Protein AF-W0FL42-F1 (afdb_monomer_lite)

Sequence (268 aa):
MHCFKRFLSILTVFVLLSSSALAAKKKAKPTATPMPAQIEETVIAEPPEIIQKMLDIAYAEWETTAGKALKKSNKYTKWWNNYEWEWCAGFTTWCTLEAGIPQDYEDVILSREEGPVKGIYSCKASSPTKLIHTFSHMHRTTMIPQKGFIILYGVGSDYRTHVGLVYDVQQLPDGKYRITTIEGNMSNTVRMYTADYEPVNVYQEQKHDPKVSNLSAVPPEEQEDEESRSRTYVLRKKKSTKRPWYVTCFLMPWVPGETSPDGEGDTL

InterPro domains:
  IPR007921 CHAP domain [PF05257] (81-185)

pLDDT: mean 79.73, std 21.39, range [30.44, 98.62]

Radius of gyration: 25.72 Å; chains: 1; bounding box: 37×106×72 Å

Foldseek 3Di:
DDDDDDDDDDPPDPPPDDPPDPPPPPPPDPPPDQFFDDDDPDDADDDDPLLLQLLVVLVVQCVVCVVPADDLQDPLQVVVVSPSPQSQLSSSLVSCVVSVFAEEALVVLVVDQQEADAFFYAYNDRFLVSRSSNLSSNSFWHLDDYQSWKWAKAFFLRRHRHIWGFHDWDQDPPRKIWTWTWTAPPVNGIAIEIWIFDRDSCCVPQNSTRQDARTDFDDPVPDDDPVPSYYGDDFDQDDPDGTGMYTNIIGHSHDPPRDHPPPPPDDD

Secondary structure (DSSP, 8-state):
---S----S-SSSS--S----------PPPP-PPPPPP----PPPPPPHHHHHHHHHHHHHHHHHTTPPPPSS-HHHHTTTT--SSHHHHHHHHHHHHHT--EE-HHHHHTSPSSPPPSS-EE--SSHHHHHHHHHHTT-EESS--TTPEEEEEETTEEEEEEEEEEEEEE-GGG-EEEEEEETTTTSS-EEEEEEE----IIIII-SS-SS-SEEPPPGGGSPPTTSS-EE------TT--PPEEEEEEE-SS-TT---TTS-----

Structure (mmCIF, N/CA/C/O backbone):
data_AF-W0FL42-F1
#
_entry.id   AF-W0FL42-F1
#
loop_
_atom_site.group_PDB
_atom_site.id
_atom_site.type_symbol
_atom_site.label_atom_id
_atom_site.label_alt_id
_atom_site.label_comp_id
_atom_site.label_asym_id
_atom_site.label_entity_id
_atom_site.label_seq_id
_atom_site.pdbx_PDB_ins_code
_atom_site.Cartn_x
_atom_site.Cartn_y
_atom_site.Cartn_z
_atom_site.occupancy
_atom_site.B_iso_or_equiv
_atom_site.auth_seq_id
_atom_site.auth_comp_id
_atom_site.auth_asym_id
_atom_site.auth_atom_id
_atom_site.pdbx_PDB_model_num
ATOM 1 N N . MET A 1 1 ? 2.956 81.623 -48.428 1.00 40.31 1 MET A N 1
ATOM 2 C CA . MET A 1 1 ? 2.645 80.799 -49.616 1.00 40.31 1 MET A CA 1
ATOM 3 C C . MET A 1 1 ? 3.278 79.430 -49.435 1.00 40.31 1 MET A C 1
ATOM 5 O O . MET A 1 1 ? 4.459 79.405 -49.146 1.00 40.31 1 MET A O 1
ATOM 9 N N . HIS A 1 2 ? 2.464 78.373 -49.581 1.00 40.25 2 HIS A N 1
ATOM 10 C CA . HIS A 1 2 ? 2.806 76.975 -49.931 1.00 40.25 2 HIS A CA 1
ATOM 11 C C . HIS A 1 2 ? 3.872 76.266 -49.062 1.00 40.25 2 HIS A C 1
ATOM 13 O O . HIS A 1 2 ? 5.011 76.681 -49.013 1.00 40.25 2 HIS A O 1
ATOM 19 N N . CYS A 1 3 ? 3.646 75.162 -48.354 1.00 38.38 3 CYS A N 1
ATOM 20 C CA . CYS A 1 3 ? 2.737 74.042 -48.556 1.00 38.38 3 CYS A CA 1
ATOM 21 C C . CYS A 1 3 ? 2.553 73.334 -47.204 1.00 38.38 3 CYS A C 1
ATOM 23 O O . CYS A 1 3 ? 3.375 72.524 -46.790 1.00 38.38 3 CYS A O 1
ATOM 25 N N . PHE A 1 4 ? 1.451 73.631 -46.522 1.00 43.22 4 PHE A N 1
ATOM 26 C CA . PHE A 1 4 ? 0.865 72.738 -45.527 1.00 43.22 4 PHE A CA 1
ATOM 27 C C . PHE A 1 4 ? -0.086 71.811 -46.300 1.00 43.22 4 PHE A C 1
ATOM 29 O O . PHE A 1 4 ? -0.909 72.323 -47.058 1.00 43.22 4 PHE A O 1
ATOM 36 N N . LYS A 1 5 ? 0.005 70.490 -46.078 1.00 46.72 5 LYS A N 1
ATOM 37 C CA . LYS A 1 5 ? -0.754 69.378 -46.710 1.00 46.72 5 LYS A CA 1
ATOM 38 C C . LYS A 1 5 ? -0.064 68.701 -47.903 1.00 46.72 5 LYS A C 1
ATOM 40 O O . LYS A 1 5 ? -0.305 69.060 -49.050 1.00 46.72 5 LYS A O 1
ATOM 45 N N . ARG A 1 6 ? 0.708 67.648 -47.604 1.00 45.75 6 ARG A N 1
ATOM 46 C CA . ARG A 1 6 ? 0.796 66.368 -48.346 1.00 45.75 6 ARG A CA 1
ATOM 47 C C . ARG A 1 6 ? 1.830 65.460 -47.663 1.00 45.75 6 ARG A C 1
ATOM 49 O O . ARG A 1 6 ? 2.954 65.349 -48.114 1.00 45.75 6 ARG A O 1
ATOM 56 N N . PHE A 1 7 ? 1.434 64.838 -46.557 1.00 35.75 7 PHE A N 1
ATOM 57 C CA . PHE A 1 7 ? 2.042 63.596 -46.061 1.00 35.75 7 PHE A CA 1
ATOM 58 C C . PHE A 1 7 ? 0.908 62.744 -45.484 1.00 35.75 7 PHE A C 1
ATOM 60 O O . PHE A 1 7 ? 0.763 62.544 -44.284 1.00 35.75 7 PHE A O 1
ATOM 67 N N . LEU A 1 8 ? 0.013 62.355 -46.391 1.00 39.50 8 LEU A N 1
ATOM 68 C CA . LEU A 1 8 ? -0.871 61.216 -46.219 1.00 39.50 8 LEU A CA 1
ATOM 69 C C . LEU A 1 8 ? -0.167 60.035 -46.891 1.00 39.50 8 LEU A C 1
ATOM 71 O O . LEU A 1 8 ? 0.387 60.205 -47.976 1.00 39.50 8 LEU A O 1
ATOM 75 N N . SER A 1 9 ? -0.278 58.867 -46.265 1.00 44.41 9 SER A N 1
ATOM 76 C CA . SER A 1 9 ? -0.043 57.553 -46.865 1.00 44.41 9 SER A CA 1
ATOM 77 C C . SER A 1 9 ? 1.417 57.163 -47.078 1.00 44.41 9 SER A C 1
ATOM 79 O O . SER A 1 9 ? 2.048 57.559 -48.047 1.00 44.41 9 SER A O 1
ATOM 81 N N . ILE A 1 10 ? 1.914 56.316 -46.177 1.00 42.69 10 ILE A N 1
ATOM 82 C CA . ILE A 1 10 ? 2.569 55.012 -46.417 1.00 42.69 10 ILE A CA 1
ATOM 83 C C . ILE A 1 10 ? 3.319 54.694 -45.114 1.00 42.69 10 ILE A C 1
ATOM 85 O O . ILE A 1 10 ? 4.528 54.832 -44.986 1.00 42.69 10 ILE A O 1
ATOM 89 N N . LEU A 1 11 ? 2.555 54.325 -44.087 1.00 38.25 11 LEU A N 1
ATOM 90 C CA . LEU A 1 11 ? 3.082 53.647 -42.902 1.00 38.25 11 LEU A CA 1
ATOM 91 C C . LEU A 1 11 ? 2.061 52.587 -42.486 1.00 38.25 11 LEU A C 1
ATOM 93 O O . LEU A 1 11 ? 1.503 52.606 -41.393 1.00 38.25 11 LEU A O 1
ATOM 97 N N . THR A 1 12 ? 1.680 51.742 -43.444 1.00 46.22 12 THR A N 1
ATOM 98 C CA . THR A 1 12 ? 0.720 50.653 -43.214 1.00 46.22 12 THR A CA 1
ATOM 99 C C . THR A 1 12 ? 0.863 49.541 -44.251 1.00 46.22 12 THR A C 1
ATOM 101 O O . THR A 1 12 ? -0.130 48.993 -44.695 1.00 46.22 12 THR A O 1
ATOM 104 N N . VAL A 1 13 ? 2.077 49.194 -44.681 1.00 47.00 13 VAL A N 1
ATOM 105 C CA . VAL A 1 13 ? 2.333 47.942 -45.416 1.00 47.00 13 VAL A CA 1
ATOM 106 C C . VAL A 1 13 ? 3.767 47.511 -45.096 1.00 47.00 13 VAL A C 1
ATOM 108 O O . VAL A 1 13 ? 4.653 48.356 -45.111 1.00 47.00 13 VAL A O 1
ATOM 111 N N . PHE A 1 14 ? 3.971 46.220 -44.814 1.00 35.78 14 PHE A N 1
ATOM 112 C CA . PHE A 1 14 ? 5.219 45.546 -44.399 1.00 35.78 14 PHE A CA 1
ATOM 113 C C . PHE A 1 14 ? 5.513 45.417 -42.896 1.00 35.78 14 PHE A C 1
ATOM 115 O O . PHE A 1 14 ? 6.646 45.552 -42.455 1.00 35.78 14 PHE A O 1
ATOM 122 N N . VAL A 1 15 ? 4.511 44.985 -42.125 1.00 40.38 15 VAL A N 1
ATOM 123 C CA . VAL A 1 15 ? 4.728 43.924 -41.118 1.00 40.38 15 VAL A CA 1
ATOM 124 C C . VAL A 1 15 ? 3.608 42.895 -41.285 1.00 40.38 15 VAL A C 1
ATOM 126 O O . VAL A 1 15 ? 2.682 42.791 -40.489 1.00 40.38 15 VAL A O 1
ATOM 129 N N . LEU A 1 16 ? 3.644 42.188 -42.412 1.00 40.56 16 LEU A N 1
ATOM 130 C CA . LEU A 1 16 ? 2.882 40.964 -42.629 1.00 40.56 16 LEU A CA 1
ATOM 131 C C . LEU A 1 16 ? 3.903 39.833 -42.746 1.00 40.56 16 LEU A C 1
ATOM 133 O O . LEU A 1 16 ? 4.847 39.951 -43.522 1.00 40.56 16 LEU A O 1
ATOM 137 N N . LEU A 1 17 ? 3.639 38.752 -42.004 1.00 41.62 17 LEU A N 1
ATOM 138 C CA . LEU A 1 17 ? 4.262 37.421 -42.083 1.00 41.62 17 LEU A CA 1
ATOM 139 C C . LEU A 1 17 ? 5.496 37.160 -41.202 1.00 41.62 17 LEU A C 1
ATOM 141 O O . LEU A 1 17 ? 6.545 36.746 -41.679 1.00 41.62 17 LEU A O 1
ATOM 145 N N . SER A 1 18 ? 5.320 37.250 -39.884 1.00 37.06 18 SER A N 1
ATOM 146 C CA . SER A 1 18 ? 6.008 36.341 -38.947 1.00 37.06 18 SER A CA 1
ATOM 147 C C . SER A 1 18 ? 5.250 36.194 -37.624 1.00 37.06 18 SER A C 1
ATOM 149 O O . SER A 1 18 ? 5.815 36.209 -36.537 1.00 37.06 18 SER A O 1
ATOM 151 N N . SER A 1 19 ? 3.934 35.993 -37.704 1.00 37.19 19 SER A N 1
ATOM 152 C CA . SER A 1 19 ? 3.173 35.390 -36.604 1.00 37.19 19 SER A CA 1
ATOM 153 C C . SER A 1 19 ? 3.106 33.883 -36.830 1.00 37.19 19 SER A C 1
ATOM 155 O O . SER A 1 19 ? 2.036 33.305 -36.994 1.00 37.19 19 SER A O 1
ATOM 157 N N . SER A 1 20 ? 4.271 33.236 -36.905 1.00 39.22 20 SER A N 1
ATOM 158 C CA . SER A 1 20 ? 4.351 31.791 -36.726 1.00 39.22 20 SER A CA 1
ATOM 159 C C . SER A 1 20 ? 3.831 31.497 -35.328 1.00 39.22 20 SER A C 1
ATOM 161 O O . SER A 1 20 ? 4.392 31.949 -34.330 1.00 39.22 20 SER A O 1
ATOM 163 N N . ALA A 1 21 ? 2.694 30.812 -35.302 1.00 40.91 21 ALA A N 1
ATOM 164 C CA . ALA A 1 21 ? 1.998 30.369 -34.121 1.00 40.91 21 ALA A CA 1
ATOM 165 C C . ALA A 1 21 ? 2.986 29.784 -33.103 1.00 40.91 21 ALA A C 1
ATOM 167 O O . ALA A 1 21 ? 3.431 28.644 -33.236 1.00 40.91 21 ALA A O 1
ATOM 168 N N . LEU A 1 22 ? 3.273 30.535 -32.036 1.00 34.22 22 LEU A N 1
ATOM 169 C CA . LEU A 1 22 ? 3.527 29.890 -30.760 1.00 34.22 22 LEU A CA 1
ATOM 170 C C . LEU A 1 22 ? 2.197 29.243 -30.392 1.00 34.22 22 LEU A C 1
ATOM 172 O O . LEU A 1 22 ? 1.306 29.872 -29.821 1.00 34.22 22 LEU A O 1
ATOM 176 N N . ALA A 1 23 ? 2.046 27.991 -30.815 1.00 37.69 23 ALA A N 1
ATOM 177 C CA . ALA A 1 23 ? 1.053 27.091 -30.288 1.00 37.69 23 ALA A CA 1
ATOM 178 C C . ALA A 1 23 ? 1.184 27.169 -28.767 1.00 37.69 23 ALA A C 1
ATOM 180 O O . ALA A 1 23 ? 2.140 26.660 -28.180 1.00 37.69 23 ALA A O 1
ATOM 181 N N . ALA A 1 24 ? 0.240 27.863 -28.131 1.00 36.12 24 ALA A N 1
ATOM 182 C CA . ALA A 1 24 ? -0.006 27.694 -26.721 1.00 36.12 24 ALA A CA 1
ATOM 183 C C . ALA A 1 24 ? -0.216 26.191 -26.550 1.00 36.12 24 ALA A C 1
ATOM 185 O O . ALA A 1 24 ? -1.245 25.660 -26.974 1.00 36.12 24 ALA A O 1
ATOM 186 N N . LYS A 1 25 ? 0.795 25.487 -26.021 1.00 35.00 25 LYS A N 1
ATOM 187 C CA . LYS A 1 25 ? 0.636 24.111 -25.567 1.00 35.00 25 LYS A CA 1
ATOM 188 C C . LYS A 1 25 ? -0.555 24.169 -24.627 1.00 35.00 25 LYS A C 1
ATOM 190 O O . LYS A 1 25 ? -0.439 24.697 -23.521 1.00 35.00 25 LYS A O 1
ATOM 195 N N . LYS A 1 26 ? -1.717 23.702 -25.099 1.00 30.50 26 LYS A N 1
ATOM 196 C CA . LYS A 1 26 ? -2.853 23.383 -24.243 1.00 30.50 26 LYS A CA 1
ATOM 197 C C . LYS A 1 26 ? -2.233 22.590 -23.104 1.00 30.50 26 LYS A C 1
ATOM 199 O O . LYS A 1 26 ? -1.705 21.508 -23.349 1.00 30.50 26 LYS A O 1
ATOM 204 N N . LYS A 1 27 ? -2.222 23.155 -21.892 1.00 34.62 27 LYS A N 1
ATOM 205 C CA . LYS A 1 27 ? -1.981 22.361 -20.690 1.00 34.62 27 LYS A CA 1
ATOM 206 C C . LYS A 1 27 ? -2.922 21.179 -20.828 1.00 34.62 27 LYS A C 1
ATOM 208 O O . LYS A 1 27 ? -4.132 21.392 -20.943 1.00 34.62 27 LYS A O 1
ATOM 213 N N . ALA A 1 28 ? -2.350 19.985 -20.957 1.00 33.03 28 ALA A N 1
ATOM 214 C CA . ALA A 1 28 ? -3.122 18.767 -21.043 1.00 33.03 28 ALA A CA 1
ATOM 215 C C . ALA A 1 28 ? -4.101 18.802 -19.868 1.00 33.03 28 ALA A C 1
ATOM 217 O O . ALA A 1 28 ? -3.708 18.957 -18.709 1.00 33.03 28 ALA A O 1
ATOM 218 N N . LYS A 1 29 ? -5.391 18.804 -20.201 1.00 30.44 29 LYS A N 1
ATOM 219 C CA . LYS A 1 29 ? -6.463 18.594 -19.234 1.00 30.44 29 LYS A CA 1
ATOM 220 C C . LYS A 1 29 ? -6.119 17.286 -18.505 1.00 30.44 29 LYS A C 1
ATOM 222 O O . LYS A 1 29 ? -5.622 16.396 -19.193 1.00 30.44 29 LYS A O 1
ATOM 227 N N . PRO A 1 30 ? -6.321 17.165 -17.178 1.00 36.94 30 PRO A N 1
ATOM 228 C CA . PRO A 1 30 ? -5.965 15.948 -16.461 1.00 36.94 30 PRO A CA 1
ATOM 229 C C . PRO A 1 30 ? -6.543 14.756 -17.213 1.00 36.94 30 PRO A C 1
ATOM 231 O O . PRO A 1 30 ? -7.750 14.715 -17.471 1.00 36.94 30 PRO A O 1
ATOM 234 N N . THR A 1 31 ? -5.636 13.892 -17.657 1.00 40.91 31 THR A N 1
ATOM 235 C CA . THR A 1 31 ? -5.905 12.660 -18.386 1.00 40.91 31 THR A CA 1
ATOM 236 C C . THR A 1 31 ? -6.958 11.863 -17.624 1.00 40.91 31 THR A C 1
ATOM 238 O O . THR A 1 31 ? -7.010 11.935 -16.393 1.00 40.91 31 THR A O 1
ATOM 241 N N . ALA A 1 32 ? -7.838 11.191 -18.370 1.00 44.62 32 ALA A N 1
ATOM 242 C CA . ALA A 1 32 ? -8.936 10.390 -17.848 1.00 44.62 32 ALA A CA 1
ATOM 243 C C . ALA A 1 32 ? -8.510 9.606 -16.601 1.00 44.62 32 ALA A C 1
ATOM 245 O O . ALA A 1 32 ? -7.408 9.062 -16.546 1.00 44.62 32 ALA A O 1
ATOM 246 N N . THR A 1 33 ? -9.375 9.594 -15.587 1.00 52.19 33 THR A N 1
ATOM 247 C CA . THR A 1 33 ? -9.170 8.786 -14.391 1.00 52.19 33 THR A CA 1
ATOM 248 C C . THR A 1 33 ? -8.859 7.355 -14.823 1.00 52.19 33 THR A C 1
ATOM 250 O O . THR A 1 33 ? -9.673 6.785 -15.552 1.00 52.19 33 THR A O 1
ATOM 253 N N . PRO A 1 34 ? -7.695 6.797 -14.448 1.00 49.56 34 PRO A N 1
ATOM 254 C CA . PRO A 1 34 ? -7.344 5.460 -14.877 1.00 49.56 34 PRO A CA 1
ATOM 255 C C . PRO A 1 34 ? -8.377 4.494 -14.316 1.00 49.56 34 PRO A C 1
ATOM 257 O O . PRO A 1 34 ? -8.635 4.464 -13.110 1.00 49.56 34 PRO A O 1
ATOM 260 N N . MET A 1 35 ? -9.043 3.794 -15.227 1.00 54.97 35 MET A N 1
ATOM 261 C CA . MET A 1 35 ? -10.088 2.846 -14.890 1.00 54.97 35 MET A CA 1
ATOM 262 C C . MET A 1 35 ? -9.391 1.574 -14.390 1.00 54.97 35 MET A C 1
ATOM 264 O O . MET A 1 35 ? -8.561 1.041 -15.128 1.00 54.97 35 MET A O 1
ATOM 268 N N . PRO A 1 36 ? -9.674 1.095 -13.166 1.00 55.66 36 PRO A N 1
ATOM 269 C CA . PRO A 1 36 ? -9.121 -0.169 -12.693 1.00 55.66 36 PRO A CA 1
ATOM 270 C C . PRO A 1 36 ? -9.494 -1.303 -13.654 1.00 55.66 36 PRO A C 1
ATOM 272 O O . PRO A 1 36 ? -10.608 -1.314 -14.190 1.00 55.66 36 PRO A O 1
ATOM 275 N N . ALA A 1 37 ? -8.565 -2.236 -13.877 1.00 52.88 37 ALA A N 1
ATOM 276 C CA . ALA A 1 37 ? -8.812 -3.427 -14.687 1.00 52.88 37 ALA A CA 1
ATOM 277 C C . ALA A 1 37 ? -9.940 -4.296 -14.091 1.00 52.88 37 ALA A C 1
ATOM 279 O O . ALA A 1 37 ? -10.261 -4.194 -12.903 1.00 52.88 37 ALA A O 1
ATOM 280 N N . GLN A 1 38 ? -10.563 -5.115 -14.946 1.00 48.72 38 GLN A N 1
ATOM 281 C CA . GLN A 1 38 ? -11.746 -5.918 -14.624 1.00 48.72 38 GLN A CA 1
ATOM 282 C C . GLN A 1 38 ? -11.488 -6.960 -13.520 1.00 48.72 38 GLN A C 1
ATOM 284 O O . GLN A 1 38 ? -10.368 -7.417 -13.312 1.00 48.72 38 GLN A O 1
ATOM 289 N N . ILE A 1 39 ? -12.562 -7.307 -12.806 1.00 50.41 39 ILE A N 1
ATOM 290 C CA . ILE A 1 39 ? -12.603 -8.312 -11.739 1.00 50.41 39 ILE A CA 1
ATOM 291 C C . ILE A 1 39 ? -12.554 -9.692 -12.408 1.00 50.41 39 ILE A C 1
ATOM 293 O O . ILE A 1 39 ? -13.587 -10.217 -12.813 1.00 50.41 39 ILE A O 1
ATOM 297 N N . GLU A 1 40 ? -11.363 -10.263 -12.567 1.00 53.25 40 GLU A N 1
ATOM 298 C CA . GLU A 1 40 ? -11.215 -11.684 -12.891 1.00 53.25 40 GLU A CA 1
ATOM 299 C C . GLU A 1 40 ? -11.016 -12.452 -11.583 1.00 53.25 40 GLU A C 1
ATOM 301 O O . GLU A 1 40 ? -10.085 -12.184 -10.817 1.00 53.25 40 GLU A O 1
ATOM 306 N N . GLU A 1 41 ? -11.942 -13.366 -11.296 1.00 50.31 41 GLU A N 1
ATOM 307 C CA . GLU A 1 41 ? -11.916 -14.241 -10.127 1.00 50.31 41 GLU A CA 1
ATOM 308 C C . GLU A 1 41 ? -10.609 -15.045 -10.146 1.00 50.31 41 GLU A C 1
ATOM 310 O O . GLU A 1 41 ? -10.413 -15.941 -10.965 1.00 50.31 41 GLU A O 1
ATOM 315 N N . THR A 1 42 ? -9.659 -14.653 -9.299 1.00 60.56 42 THR A N 1
ATOM 316 C CA . THR A 1 42 ? -8.295 -15.183 -9.315 1.00 60.56 42 THR A CA 1
ATOM 317 C C . THR A 1 42 ? -7.927 -15.752 -7.956 1.00 60.56 42 THR A C 1
ATOM 319 O O . THR A 1 42 ? -8.261 -15.204 -6.904 1.00 60.56 42 THR A O 1
ATOM 322 N N . VAL A 1 43 ? -7.238 -16.891 -8.006 1.00 73.62 43 VAL A N 1
ATOM 323 C CA . VAL A 1 43 ? -6.658 -17.586 -6.855 1.00 73.62 43 VAL A CA 1
ATOM 324 C C . VAL A 1 43 ? -5.674 -16.648 -6.147 1.00 73.62 43 VAL A C 1
ATOM 326 O O . VAL A 1 43 ? -4.885 -15.962 -6.802 1.00 73.62 43 VAL A O 1
ATOM 329 N N . ILE A 1 44 ? -5.709 -16.608 -4.812 1.00 83.25 44 ILE A N 1
ATOM 330 C CA . ILE A 1 44 ? -4.668 -15.933 -4.027 1.00 83.25 44 ILE A CA 1
ATOM 331 C C . ILE A 1 44 ? -3.350 -16.666 -4.271 1.00 83.25 44 ILE A C 1
ATOM 333 O O . ILE A 1 44 ? -3.230 -17.854 -3.974 1.00 83.25 44 ILE A O 1
ATOM 337 N N . ALA A 1 45 ? -2.389 -15.967 -4.867 1.00 87.00 45 ALA A N 1
ATOM 338 C CA . ALA A 1 45 ? -1.106 -16.528 -5.251 1.00 87.00 45 ALA A CA 1
ATOM 339 C C . ALA A 1 45 ? -0.042 -16.185 -4.208 1.00 87.00 45 ALA A C 1
ATOM 341 O O . ALA A 1 45 ? -0.035 -15.093 -3.634 1.00 87.00 45 ALA A O 1
ATOM 342 N N . GLU A 1 46 ? 0.890 -17.111 -3.995 1.00 90.62 46 GLU A N 1
ATOM 343 C CA . GLU A 1 46 ? 2.054 -16.823 -3.167 1.00 90.62 46 GLU A CA 1
ATOM 344 C C . GLU A 1 46 ? 2.985 -15.839 -3.894 1.00 90.62 46 GLU A C 1
ATOM 346 O O . GLU A 1 46 ? 3.225 -15.985 -5.100 1.00 90.62 46 GLU A O 1
ATOM 351 N N . PRO A 1 47 ? 3.483 -14.806 -3.192 1.00 93.94 47 PRO A N 1
ATOM 352 C CA . PRO A 1 47 ? 4.303 -13.783 -3.809 1.00 93.94 47 PRO A CA 1
ATOM 353 C C . PRO A 1 47 ? 5.690 -14.339 -4.178 1.00 93.94 47 PRO A C 1
ATOM 355 O O . PRO A 1 47 ? 6.226 -15.197 -3.474 1.00 93.94 47 PRO A O 1
ATOM 358 N N . PRO A 1 48 ? 6.337 -13.813 -5.233 1.00 95.06 48 PRO A N 1
ATOM 359 C CA . PRO A 1 48 ? 7.743 -14.100 -5.512 1.00 95.06 48 PRO A CA 1
ATOM 360 C C . PRO A 1 48 ? 8.658 -13.763 -4.324 1.00 95.06 48 PRO A C 1
ATOM 362 O O . PRO A 1 48 ? 8.376 -12.835 -3.567 1.00 95.06 48 PRO A O 1
ATOM 365 N N . GLU A 1 49 ? 9.811 -14.427 -4.205 1.00 96.31 49 GLU A N 1
ATOM 366 C CA . GLU A 1 49 ? 10.727 -14.273 -3.056 1.00 96.31 49 GLU A CA 1
ATOM 367 C C . GLU A 1 49 ? 11.121 -12.811 -2.776 1.00 96.31 49 GLU A C 1
ATOM 369 O O . GLU A 1 49 ? 11.093 -12.357 -1.634 1.00 96.31 49 GLU A O 1
ATOM 374 N N . ILE A 1 50 ? 11.417 -12.023 -3.815 1.00 97.50 50 ILE A N 1
ATOM 375 C CA . ILE A 1 50 ? 11.758 -10.599 -3.652 1.00 97.50 50 ILE A CA 1
ATOM 376 C C . ILE A 1 50 ? 10.576 -9.754 -3.144 1.00 97.50 50 ILE A C 1
ATOM 378 O O . ILE A 1 50 ? 10.777 -8.752 -2.456 1.00 97.50 50 ILE A O 1
ATOM 382 N N . ILE A 1 51 ? 9.340 -10.159 -3.450 1.00 98.12 51 ILE A N 1
ATOM 383 C CA . ILE A 1 51 ? 8.127 -9.539 -2.913 1.00 98.12 51 ILE A CA 1
ATOM 384 C C . ILE A 1 51 ? 7.929 -9.966 -1.456 1.00 98.12 51 ILE A C 1
ATOM 386 O O . ILE A 1 51 ? 7.628 -9.113 -0.624 1.00 98.12 51 ILE A O 1
ATOM 390 N N . GLN A 1 52 ? 8.169 -11.235 -1.118 1.00 98.06 52 GLN A N 1
ATOM 391 C CA . GLN A 1 52 ? 8.142 -11.683 0.276 1.00 98.06 52 GLN A CA 1
ATOM 392 C C . GLN A 1 52 ? 9.174 -10.923 1.121 1.00 98.06 52 GLN A C 1
ATOM 394 O O . GLN A 1 52 ? 8.828 -10.368 2.159 1.00 98.06 52 GLN A O 1
ATOM 399 N N . LYS A 1 53 ? 10.401 -10.749 0.617 1.00 98.50 53 LYS A N 1
ATOM 400 C CA . LYS A 1 53 ? 11.437 -9.929 1.264 1.00 98.50 53 LYS A CA 1
ATOM 401 C C . LYS A 1 53 ? 10.970 -8.493 1.533 1.00 98.50 53 LYS A C 1
ATOM 403 O O . LYS A 1 53 ? 11.270 -7.934 2.586 1.00 98.50 53 LYS A O 1
ATOM 408 N N . MET A 1 54 ? 10.235 -7.876 0.602 1.00 98.56 54 MET A N 1
ATOM 409 C CA . MET A 1 54 ? 9.637 -6.549 0.811 1.00 98.56 54 MET A CA 1
ATOM 410 C C . MET A 1 54 ? 8.634 -6.551 1.974 1.00 98.56 54 MET A C 1
ATOM 412 O O . MET A 1 54 ? 8.616 -5.604 2.764 1.00 98.56 54 MET A O 1
ATOM 416 N N . LEU A 1 55 ? 7.807 -7.594 2.084 1.00 98.62 55 LEU A N 1
ATOM 417 C CA . LEU A 1 55 ? 6.850 -7.750 3.180 1.00 98.62 55 LEU A CA 1
ATOM 418 C C . LEU A 1 55 ? 7.552 -7.975 4.522 1.00 98.62 55 LEU A C 1
ATOM 420 O O . LEU A 1 55 ? 7.160 -7.356 5.509 1.00 98.62 55 LEU A O 1
ATOM 424 N N . ASP A 1 56 ? 8.624 -8.764 4.549 1.00 98.56 56 ASP A N 1
ATOM 425 C CA . ASP A 1 56 ? 9.426 -9.003 5.753 1.00 98.56 56 ASP A CA 1
ATOM 426 C C . ASP A 1 56 ? 10.078 -7.705 6.257 1.00 98.56 56 ASP A C 1
ATOM 428 O O . ASP A 1 56 ? 10.067 -7.415 7.455 1.00 98.56 56 ASP A O 1
ATOM 432 N N . ILE A 1 57 ? 10.577 -6.865 5.340 1.00 98.50 57 ILE A N 1
ATOM 433 C CA . ILE A 1 57 ? 11.085 -5.521 5.660 1.00 98.50 57 ILE A CA 1
ATOM 434 C C . ILE A 1 57 ? 9.973 -4.668 6.281 1.00 98.50 57 ILE A C 1
ATOM 436 O O . ILE A 1 57 ? 10.171 -4.069 7.338 1.00 98.50 57 ILE A O 1
ATOM 440 N N . ALA A 1 58 ? 8.792 -4.619 5.662 1.00 98.25 58 ALA A N 1
ATOM 441 C CA . ALA A 1 58 ? 7.666 -3.841 6.177 1.00 98.25 58 ALA A CA 1
ATOM 442 C C . ALA A 1 58 ? 7.209 -4.327 7.565 1.00 98.25 58 ALA A C 1
ATOM 444 O O . ALA A 1 58 ? 6.921 -3.511 8.446 1.00 98.25 58 ALA A O 1
ATOM 445 N N . TYR A 1 59 ? 7.187 -5.643 7.777 1.00 98.00 59 TYR A N 1
ATOM 446 C CA . TYR A 1 59 ? 6.871 -6.265 9.058 1.00 98.00 59 TYR A CA 1
ATOM 447 C C . TYR A 1 59 ? 7.884 -5.865 10.137 1.00 98.00 59 TYR A C 1
ATOM 449 O O . TYR A 1 59 ? 7.490 -5.346 11.183 1.00 98.00 59 TYR A O 1
ATOM 457 N N . ALA A 1 60 ? 9.184 -5.967 9.851 1.00 97.94 60 ALA A N 1
ATOM 458 C CA . ALA A 1 60 ? 10.239 -5.542 10.772 1.00 97.94 60 ALA A CA 1
ATOM 459 C C . ALA A 1 60 ? 10.122 -4.053 11.158 1.00 97.94 60 ALA A C 1
ATOM 461 O O . ALA A 1 60 ? 10.388 -3.670 12.303 1.00 97.94 60 ALA A O 1
ATOM 462 N N . GLU A 1 61 ? 9.680 -3.192 10.235 1.00 96.88 61 GLU A N 1
ATOM 463 C CA . GLU A 1 61 ? 9.413 -1.779 10.522 1.00 96.88 61 GLU A CA 1
ATOM 464 C C . GLU A 1 61 ? 8.229 -1.571 11.463 1.00 96.88 61 GLU A C 1
ATOM 466 O O . GLU A 1 61 ? 8.299 -0.768 12.403 1.00 96.88 61 GLU A O 1
ATOM 471 N N . TRP A 1 62 ? 7.138 -2.299 11.247 1.00 95.88 62 TRP A N 1
ATOM 472 C CA . TRP A 1 62 ? 6.007 -2.293 12.167 1.00 95.88 62 TRP A CA 1
ATOM 473 C C . TRP A 1 62 ? 6.427 -2.763 13.567 1.00 95.88 62 TRP A C 1
ATOM 475 O O . TRP A 1 62 ? 6.107 -2.104 14.564 1.00 95.88 62 TRP A O 1
ATOM 485 N N . GLU A 1 63 ? 7.233 -3.823 13.655 1.00 95.00 63 GLU A N 1
ATOM 486 C CA . GLU A 1 63 ? 7.736 -4.320 14.933 1.00 95.00 63 GLU A CA 1
ATOM 487 C C . GLU A 1 63 ? 8.627 -3.305 15.643 1.00 95.00 63 GLU A C 1
ATOM 489 O O . GLU A 1 63 ? 8.412 -3.024 16.826 1.00 95.00 63 GLU A O 1
ATOM 494 N N . THR A 1 64 ? 9.579 -2.726 14.909 1.00 94.75 64 THR A N 1
ATOM 495 C CA . THR A 1 64 ? 10.572 -1.770 15.417 1.00 94.75 64 THR A CA 1
ATOM 496 C C . THR A 1 64 ? 9.920 -0.481 15.898 1.00 94.75 64 THR A C 1
ATOM 498 O O . THR A 1 64 ? 10.282 0.066 16.944 1.00 94.75 64 THR A O 1
ATOM 501 N N . THR A 1 65 ? 8.954 0.036 15.137 1.00 93.12 65 THR A N 1
ATOM 502 C CA . THR A 1 65 ? 8.239 1.253 15.529 1.00 93.12 65 THR A CA 1
ATOM 503 C C . THR A 1 65 ? 7.344 1.001 16.735 1.00 93.12 65 THR A C 1
ATOM 505 O O . THR A 1 65 ? 7.204 1.899 17.567 1.00 93.12 65 THR A O 1
ATOM 508 N N . ALA A 1 66 ? 6.766 -0.199 16.866 1.00 90.75 66 ALA A N 1
ATOM 509 C CA . ALA A 1 66 ? 5.916 -0.605 17.986 1.00 90.75 66 ALA A CA 1
ATOM 510 C C . ALA A 1 66 ? 4.828 0.437 18.322 1.00 90.75 66 ALA A C 1
ATOM 512 O O . ALA A 1 66 ? 4.528 0.704 19.486 1.00 90.75 66 ALA A O 1
ATOM 513 N N . GLY A 1 67 ? 4.284 1.102 17.297 1.00 86.75 67 GLY A N 1
ATOM 514 C CA . GLY A 1 67 ? 3.284 2.164 17.435 1.00 86.75 67 GLY A CA 1
ATOM 515 C C . GLY A 1 67 ? 3.796 3.505 17.983 1.00 86.75 67 GLY A C 1
ATOM 516 O O . GLY A 1 67 ? 2.993 4.432 18.132 1.00 86.75 67 GLY A O 1
ATOM 517 N N . LYS A 1 68 ? 5.100 3.648 18.262 1.00 91.56 68 LYS A N 1
ATOM 518 C CA . LYS A 1 68 ? 5.723 4.915 18.675 1.00 91.56 68 LYS A CA 1
ATOM 519 C C . LYS A 1 68 ? 5.678 5.913 17.524 1.00 91.56 68 LYS A C 1
ATOM 521 O O . LYS A 1 68 ? 6.009 5.587 16.383 1.00 91.56 68 LYS A O 1
ATOM 526 N N . ALA A 1 69 ? 5.280 7.145 17.829 1.00 93.19 69 ALA A N 1
ATOM 527 C CA . ALA A 1 69 ? 5.257 8.215 16.844 1.00 93.19 69 ALA A CA 1
ATOM 528 C C . ALA A 1 69 ? 6.684 8.571 16.400 1.00 93.19 69 ALA A C 1
ATOM 530 O O . ALA A 1 69 ? 7.573 8.817 17.216 1.00 93.19 69 ALA A O 1
ATOM 531 N N . LEU A 1 70 ? 6.879 8.623 15.091 1.00 92.19 70 LEU A N 1
ATOM 532 C CA . LEU A 1 70 ? 8.089 9.064 14.427 1.00 92.19 70 LEU A CA 1
ATOM 533 C C . LEU A 1 70 ? 8.030 10.571 14.172 1.00 92.19 70 LEU A C 1
ATOM 535 O O . LEU A 1 70 ? 6.963 11.187 14.080 1.00 92.19 70 LEU A O 1
ATOM 539 N N . LYS A 1 71 ? 9.210 11.174 14.021 1.00 90.12 71 LYS A N 1
ATOM 540 C CA . LYS A 1 71 ? 9.325 12.542 13.509 1.00 90.12 71 LYS A CA 1
ATOM 541 C C . LYS A 1 71 ? 8.866 12.586 12.049 1.00 90.12 71 LYS A C 1
ATOM 543 O O . LYS A 1 71 ? 8.934 11.582 11.340 1.00 90.12 71 LYS A O 1
ATOM 548 N N . LYS A 1 72 ? 8.417 13.762 11.606 1.00 80.94 72 LYS A N 1
ATOM 549 C CA . LYS A 1 72 ? 7.998 13.988 10.216 1.00 80.94 72 LYS A CA 1
ATOM 550 C C . LYS A 1 72 ? 9.135 13.717 9.231 1.00 80.94 72 LYS A C 1
ATOM 552 O O . LYS A 1 72 ? 8.967 12.893 8.345 1.00 80.94 72 LYS A O 1
ATOM 557 N N . SER A 1 73 ? 10.303 14.318 9.455 1.00 87.00 73 SER A N 1
ATOM 558 C CA . SER A 1 73 ? 11.546 13.857 8.838 1.00 87.00 73 SER A CA 1
ATOM 559 C C . SER A 1 73 ? 12.029 12.585 9.540 1.00 87.00 73 SER A C 1
ATOM 561 O O . SER A 1 73 ? 12.413 12.597 10.715 1.00 87.00 73 SER A O 1
ATOM 563 N N . ASN A 1 74 ? 11.974 11.467 8.826 1.00 90.25 74 ASN A N 1
ATOM 564 C CA . ASN A 1 74 ? 12.400 10.148 9.281 1.00 90.25 74 ASN A CA 1
ATOM 565 C C . ASN A 1 74 ? 13.072 9.384 8.127 1.00 90.25 74 ASN A C 1
ATOM 567 O O . ASN A 1 74 ? 13.288 9.921 7.042 1.00 90.25 74 ASN A O 1
ATOM 571 N N . LYS A 1 75 ? 13.466 8.129 8.347 1.00 90.56 75 LYS A N 1
ATOM 572 C CA . LYS A 1 75 ? 14.198 7.373 7.321 1.00 90.56 75 LYS A CA 1
ATOM 573 C C . LYS A 1 75 ? 13.415 7.185 6.013 1.00 90.56 75 LYS A C 1
ATOM 575 O O . LYS A 1 75 ? 14.022 7.278 4.952 1.00 90.56 75 LYS A O 1
ATOM 580 N N . TYR A 1 76 ? 12.088 7.064 6.074 1.00 92.12 76 TYR A N 1
ATOM 581 C CA . TYR A 1 76 ? 11.234 6.921 4.890 1.00 92.12 76 TYR A CA 1
ATOM 582 C C . TYR A 1 76 ? 11.082 8.226 4.097 1.00 92.12 76 TYR A C 1
ATOM 584 O O . TYR A 1 76 ? 10.596 8.204 2.974 1.00 92.12 76 TYR A O 1
ATOM 592 N N . THR A 1 77 ? 11.492 9.367 4.660 1.00 88.81 77 THR A N 1
ATOM 593 C CA . THR A 1 77 ? 11.498 10.662 3.961 1.00 88.81 77 THR A CA 1
ATOM 594 C C . THR A 1 77 ? 12.893 11.050 3.474 1.00 88.81 77 THR A C 1
ATOM 596 O O . THR A 1 77 ? 13.022 11.831 2.535 1.00 88.81 77 THR A O 1
ATOM 599 N N . LYS A 1 78 ? 13.959 10.531 4.103 1.00 87.69 78 LYS A N 1
ATOM 600 C CA . LYS A 1 78 ? 15.357 10.909 3.815 1.00 87.69 78 LYS A CA 1
ATOM 601 C C . LYS A 1 78 ? 15.780 10.610 2.380 1.00 87.69 78 LYS A C 1
ATOM 603 O O . LYS A 1 78 ? 16.404 11.461 1.754 1.00 87.69 78 LYS A O 1
ATOM 608 N N . TRP A 1 79 ? 15.416 9.438 1.858 1.00 84.69 79 TRP A N 1
ATOM 609 C CA . TRP A 1 79 ? 15.760 9.030 0.489 1.00 84.69 79 TRP A CA 1
ATOM 610 C C . TRP A 1 79 ? 15.123 9.938 -0.578 1.00 84.69 79 TRP A C 1
ATOM 612 O O . TRP A 1 79 ? 15.595 9.986 -1.713 1.00 84.69 79 TRP A O 1
ATOM 622 N N . TRP A 1 80 ? 14.093 10.702 -0.196 1.00 86.06 80 TRP A N 1
ATOM 623 C CA . TRP A 1 80 ? 13.391 11.658 -1.043 1.00 86.06 80 TRP A CA 1
ATOM 624 C C . TRP A 1 80 ? 13.512 13.094 -0.523 1.00 86.06 80 TRP A C 1
ATOM 626 O O . TRP A 1 80 ? 12.521 13.778 -0.269 1.00 86.06 80 TRP A O 1
ATOM 636 N N . ASN A 1 81 ? 14.751 13.550 -0.324 1.00 84.12 81 ASN A N 1
ATOM 637 C CA . ASN A 1 81 ? 15.072 14.928 0.063 1.00 84.12 81 ASN A CA 1
ATOM 638 C C . ASN A 1 81 ? 14.284 15.437 1.291 1.00 84.12 81 ASN A C 1
ATOM 640 O O . ASN A 1 81 ? 13.846 16.585 1.337 1.00 84.12 81 ASN A O 1
ATOM 644 N N . ASN A 1 82 ? 14.076 14.567 2.284 1.00 82.19 82 ASN A N 1
ATOM 645 C CA . ASN A 1 82 ? 13.303 14.862 3.493 1.00 82.19 82 ASN A CA 1
ATOM 646 C C . ASN A 1 82 ? 11.868 15.341 3.218 1.00 82.19 82 ASN A C 1
ATOM 648 O O . ASN A 1 82 ? 11.354 16.188 3.943 1.00 82.19 82 ASN A O 1
ATOM 652 N N . TYR A 1 83 ? 11.204 14.808 2.191 1.00 80.50 83 TYR A N 1
ATOM 653 C CA . TYR A 1 83 ? 9.801 15.117 1.925 1.00 80.50 83 TYR A CA 1
ATOM 654 C C . TYR A 1 83 ? 8.900 14.588 3.049 1.00 80.50 83 TYR A C 1
ATOM 656 O O . TYR A 1 83 ? 8.615 13.399 3.145 1.00 80.50 83 TYR A O 1
ATOM 664 N N . GLU A 1 84 ? 8.489 15.496 3.932 1.00 81.50 84 GLU A N 1
ATOM 665 C CA . GLU A 1 84 ? 7.778 15.190 5.181 1.00 81.50 84 GLU A CA 1
ATOM 666 C C . GLU A 1 84 ? 6.278 14.898 5.013 1.00 81.50 84 GLU A C 1
ATOM 668 O O . GLU A 1 84 ? 5.607 14.469 5.957 1.00 81.50 84 GLU A O 1
ATOM 673 N N . TRP A 1 85 ? 5.732 15.176 3.832 1.00 73.12 85 TRP A N 1
ATOM 674 C CA . TRP A 1 85 ? 4.313 15.024 3.525 1.00 73.12 85 TRP A CA 1
ATOM 675 C C . TRP A 1 85 ? 4.056 13.654 2.896 1.00 73.12 85 TRP A C 1
ATOM 677 O O . TRP A 1 85 ? 4.936 13.093 2.258 1.00 73.12 85 TRP A O 1
ATOM 687 N N . GLU A 1 86 ? 2.864 13.088 3.104 1.00 80.88 86 GLU A N 1
ATOM 688 C CA . GLU A 1 86 ? 2.422 11.851 2.430 1.00 80.88 86 GLU A CA 1
ATOM 689 C C . GLU A 1 86 ? 3.395 10.657 2.517 1.00 80.88 86 GLU A C 1
ATOM 691 O O . GLU A 1 86 ? 3.354 9.753 1.681 1.00 80.88 86 GLU A O 1
ATOM 696 N N . TRP A 1 87 ? 4.227 10.585 3.564 1.00 90.25 87 TRP A N 1
ATOM 697 C CA . TRP A 1 87 ? 5.288 9.575 3.657 1.00 90.25 87 TRP A CA 1
ATOM 698 C C . TRP A 1 87 ? 4.788 8.125 3.742 1.00 90.25 87 TRP A C 1
ATOM 700 O O . TRP A 1 87 ? 5.606 7.220 3.751 1.00 90.25 87 TRP A O 1
ATOM 710 N N . CYS A 1 88 ? 3.475 7.876 3.721 1.00 93.81 88 CYS A N 1
ATOM 711 C CA . CYS A 1 88 ? 2.903 6.565 3.411 1.00 93.81 88 CYS A CA 1
ATOM 712 C C . CYS A 1 88 ? 3.442 5.989 2.088 1.00 93.81 88 CYS A C 1
ATOM 714 O O . CYS A 1 88 ? 3.977 4.887 2.094 1.00 93.81 88 CYS A O 1
ATOM 716 N N . ALA A 1 89 ? 3.436 6.763 0.995 1.00 95.25 89 ALA A N 1
ATOM 717 C CA . ALA A 1 89 ? 4.058 6.359 -0.269 1.00 95.25 89 ALA A CA 1
ATOM 718 C C . ALA A 1 89 ? 5.591 6.335 -0.164 1.00 95.25 89 ALA A C 1
ATOM 720 O O . ALA A 1 89 ? 6.254 5.482 -0.745 1.00 95.25 89 ALA A O 1
ATOM 721 N N . GLY A 1 90 ? 6.159 7.239 0.641 1.00 95.25 90 GLY A N 1
ATOM 722 C CA . GLY A 1 90 ? 7.576 7.210 1.006 1.00 95.25 90 GLY A CA 1
ATOM 723 C C . GLY A 1 90 ? 8.009 5.883 1.646 1.00 95.25 90 GLY A C 1
ATOM 724 O O . GLY A 1 90 ? 9.074 5.362 1.333 1.00 95.25 90 GLY A O 1
ATOM 725 N N . PHE A 1 91 ? 7.164 5.332 2.518 1.00 96.88 91 PHE A N 1
ATOM 726 C CA . PHE A 1 91 ? 7.356 4.068 3.221 1.00 96.88 91 PHE A CA 1
ATOM 727 C C . PHE A 1 91 ? 7.218 2.869 2.283 1.00 96.88 91 PHE A C 1
ATOM 729 O O . PHE A 1 91 ? 8.120 2.035 2.262 1.00 96.88 91 PHE A O 1
ATOM 736 N N . THR A 1 92 ? 6.153 2.798 1.474 1.00 97.62 92 THR A N 1
ATOM 737 C CA . THR A 1 92 ? 5.970 1.688 0.520 1.00 97.62 92 THR A CA 1
ATOM 738 C C . THR A 1 92 ? 7.132 1.620 -0.472 1.00 97.62 92 THR A C 1
ATOM 740 O O . THR A 1 92 ? 7.692 0.552 -0.690 1.00 97.62 92 THR A O 1
ATOM 743 N N . THR A 1 93 ? 7.560 2.767 -1.009 1.00 96.69 93 THR A N 1
ATOM 744 C CA . THR A 1 93 ? 8.695 2.844 -1.941 1.00 96.69 93 THR A CA 1
ATOM 745 C C . THR A 1 93 ? 10.035 2.586 -1.257 1.00 96.69 93 THR A C 1
ATOM 747 O O . THR A 1 93 ? 10.937 2.005 -1.850 1.00 96.69 93 THR A O 1
ATOM 750 N N . TRP A 1 94 ? 10.198 2.980 0.007 1.00 97.12 94 TRP A N 1
ATOM 751 C CA . TRP A 1 94 ? 11.390 2.598 0.759 1.00 97.12 94 TRP A CA 1
ATOM 752 C C . TRP A 1 94 ? 11.475 1.073 0.914 1.00 97.12 94 TRP A C 1
ATOM 754 O O . TRP A 1 94 ? 12.523 0.503 0.636 1.00 97.12 94 TRP A O 1
ATOM 764 N N . CYS A 1 95 ? 10.369 0.395 1.241 1.00 98.12 95 CYS A N 1
ATOM 765 C CA . CYS A 1 95 ? 10.352 -1.069 1.337 1.00 98.12 95 CYS A CA 1
ATOM 766 C C . CYS A 1 95 ? 10.709 -1.738 -0.002 1.00 98.12 95 CYS A C 1
ATOM 768 O O . CYS A 1 95 ? 11.481 -2.695 -0.015 1.00 98.12 95 CYS A O 1
ATOM 770 N N . THR A 1 96 ? 10.207 -1.226 -1.135 1.00 97.69 96 THR A N 1
ATOM 771 C CA . THR A 1 96 ? 10.559 -1.771 -2.461 1.00 97.69 96 THR A CA 1
ATOM 772 C C . THR A 1 96 ? 12.037 -1.546 -2.799 1.00 97.69 96 THR A C 1
ATOM 774 O O . THR A 1 96 ? 12.675 -2.438 -3.358 1.00 97.69 96 THR A O 1
ATOM 777 N N . LEU A 1 97 ? 12.602 -0.384 -2.443 1.00 96.69 97 LEU A N 1
ATOM 778 C CA . LEU A 1 97 ? 14.027 -0.076 -2.625 1.00 96.69 97 LEU A CA 1
ATOM 779 C C . LEU A 1 97 ? 14.917 -1.025 -1.814 1.00 96.69 97 LEU A C 1
ATOM 781 O O . LEU A 1 97 ? 15.852 -1.594 -2.370 1.00 96.69 97 LEU A O 1
ATOM 785 N N . GLU A 1 98 ? 14.613 -1.231 -0.532 1.00 97.56 98 GLU A N 1
ATOM 786 C CA . GLU A 1 98 ? 15.384 -2.121 0.352 1.00 97.56 98 GLU A CA 1
ATOM 787 C C . GLU A 1 98 ? 15.266 -3.600 -0.056 1.00 97.56 98 GLU A C 1
ATOM 789 O O . GLU A 1 98 ? 16.218 -4.377 0.063 1.00 97.56 98 GLU A O 1
ATOM 794 N N . ALA A 1 99 ? 14.114 -4.005 -0.599 1.00 97.94 99 ALA A N 1
ATOM 795 C CA . ALA A 1 99 ? 13.941 -5.343 -1.155 1.00 97.94 99 ALA A CA 1
ATOM 796 C C . ALA A 1 99 ? 14.810 -5.572 -2.404 1.00 97.94 99 ALA A C 1
ATOM 798 O O . ALA A 1 99 ? 15.233 -6.705 -2.648 1.00 97.94 99 ALA A O 1
ATOM 799 N N . GLY A 1 100 ? 15.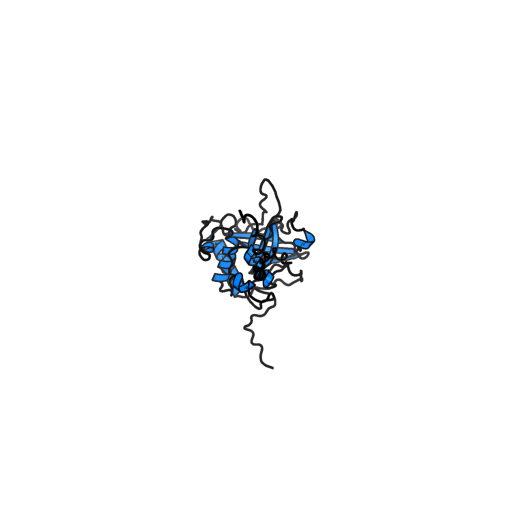139 -4.503 -3.139 1.00 97.75 100 GLY A N 1
ATOM 800 C CA . GLY A 1 100 ? 15.858 -4.551 -4.413 1.00 97.75 100 GLY A CA 1
ATOM 801 C C . GLY A 1 100 ? 14.936 -4.649 -5.630 1.00 97.75 100 GLY A C 1
ATOM 802 O O . GLY A 1 100 ? 15.379 -5.073 -6.693 1.00 97.75 100 GLY A O 1
ATOM 803 N N . ILE A 1 101 ? 13.657 -4.283 -5.490 1.00 97.81 101 ILE A N 1
ATOM 804 C CA . ILE A 1 101 ? 12.691 -4.327 -6.593 1.00 97.81 101 ILE A CA 1
ATOM 805 C C . ILE A 1 101 ? 13.090 -3.297 -7.664 1.00 97.81 101 ILE A C 1
ATOM 807 O O . ILE A 1 101 ? 13.250 -2.112 -7.328 1.00 97.81 101 ILE A O 1
ATOM 811 N N . PRO A 1 102 ? 13.208 -3.708 -8.944 1.00 97.50 102 PRO A N 1
ATOM 812 C CA . PRO A 1 102 ? 13.463 -2.794 -10.050 1.00 97.50 102 PRO A CA 1
ATOM 813 C C . PRO A 1 102 ? 12.411 -1.685 -10.117 1.00 97.50 102 PRO A C 1
ATOM 815 O O . PRO A 1 102 ? 11.209 -1.941 -10.028 1.00 97.50 102 PRO A O 1
ATOM 818 N N . GLN A 1 103 ? 12.857 -0.440 -10.254 1.00 96.69 103 GLN A N 1
ATOM 819 C CA . GLN A 1 103 ? 11.968 0.717 -10.284 1.00 96.69 103 GLN A CA 1
ATOM 820 C C . GLN A 1 103 ? 12.639 1.929 -10.919 1.00 96.69 103 GLN A C 1
ATOM 822 O O . GLN A 1 103 ? 13.831 2.160 -10.725 1.00 96.69 103 GLN A O 1
ATOM 827 N N . ASP A 1 104 ? 11.844 2.749 -11.600 1.00 97.44 104 ASP A N 1
ATOM 828 C CA . ASP A 1 104 ? 12.270 4.040 -12.136 1.00 97.44 104 ASP A CA 1
ATOM 829 C C . ASP A 1 104 ? 11.411 5.186 -11.592 1.00 97.44 104 ASP A C 1
ATOM 831 O O . ASP A 1 104 ? 10.360 4.991 -10.969 1.00 97.44 104 ASP A O 1
ATOM 835 N N . TYR A 1 105 ? 11.883 6.410 -11.816 1.00 96.38 105 TYR A N 1
ATOM 836 C CA . TYR A 1 105 ? 11.125 7.620 -11.526 1.00 96.38 105 TYR A CA 1
ATOM 837 C C . TYR A 1 105 ? 9.905 7.743 -12.454 1.00 96.38 105 TYR A C 1
ATOM 839 O O . TYR A 1 105 ? 9.887 7.223 -13.569 1.00 96.38 105 TYR A O 1
ATOM 847 N N . GLU A 1 106 ? 8.874 8.449 -11.985 1.00 95.81 106 GLU A N 1
ATOM 848 C CA . GLU A 1 106 ? 7.621 8.658 -12.726 1.00 95.81 106 GLU A CA 1
ATOM 849 C C . GLU A 1 106 ? 7.841 9.214 -14.139 1.00 95.81 106 GLU A C 1
ATOM 851 O O . GLU A 1 106 ? 7.249 8.713 -15.085 1.00 95.81 106 GLU A O 1
ATOM 856 N N . ASP A 1 107 ? 8.697 10.218 -14.302 1.00 96.56 107 ASP A N 1
ATOM 857 C CA . ASP A 1 107 ? 8.989 10.835 -15.599 1.00 96.56 107 ASP A CA 1
ATOM 858 C C . ASP A 1 107 ? 9.626 9.853 -16.588 1.00 96.56 107 ASP A C 1
ATOM 860 O O . ASP A 1 107 ? 9.270 9.852 -17.765 1.00 96.56 107 ASP A O 1
ATOM 864 N N . VAL A 1 108 ? 10.506 8.975 -16.105 1.00 97.44 108 VAL A N 1
ATOM 865 C CA . VAL A 1 108 ? 11.096 7.903 -16.913 1.00 97.44 108 VAL A CA 1
ATOM 866 C C . VAL A 1 108 ? 10.025 6.900 -17.332 1.00 97.44 108 VAL A C 1
ATOM 868 O O . VAL A 1 108 ? 9.938 6.579 -18.516 1.00 97.44 108 VAL A O 1
ATOM 871 N N . ILE A 1 109 ? 9.180 6.439 -16.405 1.00 97.31 109 ILE A N 1
ATOM 872 C CA . ILE A 1 109 ? 8.107 5.476 -16.707 1.00 97.31 109 ILE A CA 1
ATOM 873 C C . ILE A 1 109 ? 7.123 6.065 -17.723 1.00 97.31 109 ILE A C 1
ATOM 875 O O . ILE A 1 109 ? 6.853 5.436 -18.741 1.00 97.31 109 ILE A O 1
ATOM 879 N N . LEU A 1 110 ? 6.647 7.292 -17.494 1.00 96.19 110 LEU A N 1
ATOM 880 C CA . LEU A 1 110 ? 5.669 7.959 -18.360 1.00 96.19 110 LEU A CA 1
ATOM 881 C C . LEU A 1 110 ? 6.243 8.394 -19.720 1.00 96.19 110 LEU A C 1
ATOM 883 O O . LEU A 1 110 ? 5.482 8.765 -20.610 1.00 96.19 110 LEU A O 1
ATOM 887 N N . SER A 1 111 ? 7.569 8.379 -19.894 1.00 97.12 111 SER A N 1
ATOM 888 C CA . SER A 1 111 ? 8.210 8.626 -21.194 1.00 97.12 111 SER A CA 1
ATOM 889 C C . SER A 1 111 ? 8.223 7.402 -22.117 1.00 97.12 111 SER A C 1
ATOM 891 O O . SER A 1 111 ? 8.476 7.546 -23.314 1.00 97.12 111 SER A O 1
ATOM 893 N N . ARG A 1 112 ? 7.965 6.205 -21.572 1.00 94.94 112 ARG A N 1
ATOM 894 C CA . ARG A 1 112 ? 7.858 4.949 -22.326 1.00 94.94 112 ARG A CA 1
ATOM 895 C C . ARG A 1 112 ? 6.465 4.816 -22.939 1.00 94.94 112 ARG A C 1
ATOM 897 O O . ARG A 1 112 ? 5.533 5.506 -22.532 1.00 94.94 112 ARG A O 1
ATOM 904 N N . GLU A 1 113 ? 6.319 3.902 -23.894 1.00 95.50 113 GLU A N 1
ATOM 905 C CA . GLU A 1 113 ? 5.002 3.528 -24.417 1.00 95.50 113 GLU A CA 1
ATOM 906 C C . GLU A 1 113 ? 4.100 3.005 -23.284 1.00 95.50 113 GLU A C 1
ATOM 908 O O . GLU A 1 113 ? 4.566 2.303 -22.386 1.00 95.50 113 GLU A O 1
ATOM 913 N N . GLU A 1 114 ? 2.831 3.416 -23.294 1.00 95.94 114 GLU A N 1
ATOM 914 C CA . GLU A 1 114 ? 1.812 2.932 -22.358 1.00 95.94 114 GLU A CA 1
ATOM 915 C C . GLU A 1 114 ? 1.504 1.462 -22.654 1.00 95.94 114 GLU A C 1
ATOM 917 O O . GLU A 1 114 ? 1.310 1.085 -23.810 1.00 95.94 114 GLU A O 1
ATOM 922 N N . GLY A 1 115 ? 1.456 0.625 -21.620 1.00 91.44 115 GLY A N 1
ATOM 923 C CA . GLY A 1 115 ? 1.168 -0.793 -21.790 1.00 91.44 115 GLY A CA 1
ATOM 924 C C . GLY A 1 115 ? 1.750 -1.689 -20.699 1.00 91.44 115 GLY A C 1
ATOM 925 O O . GLY A 1 115 ? 2.452 -1.221 -19.801 1.00 91.44 115 GLY A O 1
ATOM 926 N N . PRO A 1 116 ? 1.461 -2.999 -20.764 1.00 90.19 116 PRO A N 1
ATOM 927 C CA . PRO A 1 116 ? 1.896 -3.951 -19.755 1.00 90.19 116 PRO A CA 1
ATOM 928 C C . PRO A 1 116 ? 3.423 -4.052 -19.700 1.00 90.19 116 PRO A C 1
ATOM 930 O O . PRO A 1 116 ? 4.097 -4.307 -20.698 1.00 90.19 116 PRO A O 1
ATOM 933 N N . VAL A 1 117 ? 3.966 -3.908 -18.494 1.00 89.06 117 VAL A N 1
ATOM 934 C CA . VAL A 1 117 ? 5.354 -4.268 -18.173 1.00 89.06 117 VAL A CA 1
ATOM 935 C C . VAL A 1 117 ? 5.378 -5.732 -17.732 1.00 89.06 117 VAL A C 1
ATOM 937 O O . VAL A 1 117 ? 4.428 -6.168 -17.086 1.00 89.06 117 VAL A O 1
ATOM 940 N N . LYS A 1 118 ? 6.437 -6.488 -18.053 1.00 88.88 118 LYS A N 1
ATOM 941 C CA . LYS A 1 118 ? 6.631 -7.884 -17.610 1.00 88.88 118 LYS A CA 1
ATOM 942 C C . LYS A 1 118 ? 7.435 -7.966 -16.311 1.00 88.88 118 LYS A C 1
ATOM 944 O O . LYS A 1 118 ? 8.326 -7.147 -16.089 1.00 88.88 118 LYS A O 1
ATOM 949 N N . GLY A 1 119 ? 7.180 -8.988 -15.496 1.00 91.25 119 GLY A N 1
ATOM 950 C CA . GLY A 1 119 ? 8.018 -9.336 -14.345 1.00 91.25 119 GLY A CA 1
ATOM 951 C C . GLY A 1 119 ? 7.802 -8.440 -13.124 1.00 91.25 119 GLY A C 1
ATOM 952 O O . GLY A 1 119 ? 6.739 -7.852 -12.935 1.00 91.25 119 GLY A O 1
ATOM 953 N N . ILE A 1 120 ? 8.798 -8.339 -12.250 1.00 96.12 120 ILE A N 1
ATOM 954 C CA . ILE A 1 120 ? 8.677 -7.577 -11.000 1.00 96.12 120 ILE A CA 1
ATOM 955 C C . ILE A 1 120 ? 9.189 -6.157 -11.218 1.00 96.12 120 ILE A C 1
ATOM 957 O O . ILE A 1 120 ? 10.342 -5.958 -11.599 1.00 96.12 120 ILE A O 1
ATOM 961 N N . TYR A 1 121 ? 8.328 -5.166 -10.993 1.00 96.94 121 TYR A N 1
ATOM 962 C CA . TYR A 1 121 ? 8.638 -3.774 -11.294 1.00 96.94 121 TYR A CA 1
ATOM 963 C C . TYR A 1 121 ? 7.765 -2.800 -10.493 1.00 96.94 121 TYR A C 1
ATOM 965 O O . TYR A 1 121 ? 6.574 -3.035 -10.298 1.00 96.94 121 TYR A O 1
ATOM 973 N N . SER A 1 122 ? 8.343 -1.689 -10.035 1.00 97.25 122 SER A N 1
ATOM 974 C CA . SER A 1 122 ? 7.652 -0.666 -9.240 1.00 97.25 122 SER A CA 1
ATOM 975 C C . SER A 1 122 ? 8.020 0.759 -9.676 1.00 97.25 122 SER A C 1
ATOM 977 O O . SER A 1 122 ? 8.774 0.972 -10.624 1.00 97.25 122 SER A O 1
ATOM 979 N N . CYS A 1 123 ? 7.475 1.764 -8.988 1.00 96.44 123 CYS A N 1
ATOM 980 C CA . CYS A 1 123 ? 7.758 3.175 -9.227 1.00 96.44 123 CYS A CA 1
ATOM 981 C C . CYS A 1 123 ? 8.447 3.810 -8.019 1.00 96.44 123 CYS A C 1
ATOM 983 O O . CYS A 1 123 ? 7.949 3.755 -6.894 1.00 96.44 123 CYS A O 1
ATOM 985 N N . LYS A 1 124 ? 9.551 4.510 -8.280 1.00 95.44 124 LYS A N 1
ATOM 986 C CA . LYS A 1 124 ? 10.283 5.277 -7.279 1.00 95.44 124 LYS A CA 1
ATOM 987 C C . LYS A 1 124 ? 9.598 6.623 -7.023 1.00 95.44 124 LYS A C 1
ATOM 989 O O . LYS A 1 124 ? 9.994 7.654 -7.572 1.00 95.44 124 LYS A O 1
ATOM 994 N N . ALA A 1 125 ? 8.555 6.623 -6.192 1.00 92.69 125 ALA A N 1
ATOM 995 C CA . ALA A 1 125 ? 7.756 7.811 -5.884 1.00 92.69 125 ALA A CA 1
ATOM 996 C C . ALA A 1 125 ? 7.428 7.974 -4.392 1.00 92.69 125 ALA A C 1
ATOM 998 O O . ALA A 1 125 ? 7.272 7.006 -3.659 1.00 92.69 125 ALA A O 1
ATOM 999 N N . SER A 1 126 ? 7.270 9.223 -3.944 1.00 88.19 126 SER A N 1
ATOM 1000 C CA . SER A 1 126 ? 6.912 9.563 -2.559 1.00 88.19 126 SER A CA 1
ATOM 1001 C C . SER A 1 126 ? 5.474 10.068 -2.394 1.00 88.19 126 SER A C 1
ATOM 1003 O O . SER A 1 126 ? 5.161 10.636 -1.350 1.00 88.19 126 SER A O 1
ATOM 1005 N N . SER A 1 127 ? 4.613 9.930 -3.411 1.00 92.38 127 SER A N 1
ATOM 1006 C CA . SER A 1 127 ? 3.208 10.343 -3.322 1.00 92.38 127 SER A CA 1
ATOM 1007 C C . SER A 1 127 ? 2.256 9.317 -3.949 1.00 92.38 127 SER A C 1
ATOM 1009 O O . SER A 1 127 ? 2.569 8.760 -5.009 1.00 92.38 127 SER A O 1
ATOM 1011 N N . PRO A 1 128 ? 1.064 9.097 -3.356 1.00 93.75 128 PRO A N 1
ATOM 1012 C CA . PRO A 1 128 ? 0.043 8.208 -3.917 1.00 93.75 128 PRO A CA 1
ATOM 1013 C C . PRO A 1 128 ? -0.348 8.570 -5.353 1.00 93.75 128 PRO A C 1
ATOM 1015 O O . PRO A 1 128 ? -0.582 7.696 -6.181 1.00 93.75 128 PRO A O 1
ATOM 1018 N N . THR A 1 129 ? -0.370 9.871 -5.667 1.00 93.88 129 THR A N 1
ATOM 1019 C CA . THR A 1 129 ? -0.695 10.386 -7.005 1.00 93.88 129 THR A CA 1
ATOM 1020 C C . THR A 1 129 ? 0.245 9.847 -8.077 1.00 93.88 129 THR A C 1
ATOM 1022 O O . THR A 1 129 ? -0.214 9.408 -9.129 1.00 93.88 129 THR A O 1
ATOM 1025 N N . LYS A 1 130 ? 1.551 9.871 -7.812 1.00 95.06 130 LYS A N 1
ATOM 1026 C CA . LYS A 1 130 ? 2.555 9.403 -8.767 1.00 95.06 130 LYS A CA 1
ATOM 1027 C C . LYS A 1 130 ? 2.514 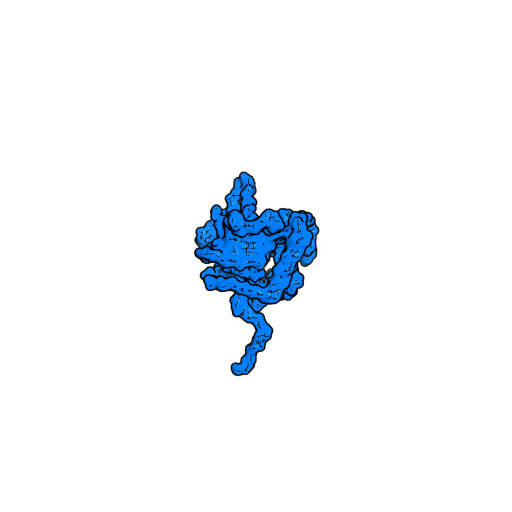7.891 -8.929 1.00 95.06 130 LYS A C 1
ATOM 1029 O O . LYS A 1 130 ? 2.652 7.399 -10.042 1.00 95.06 130 LYS A O 1
ATOM 1034 N N . LEU A 1 131 ? 2.279 7.171 -7.830 1.00 96.31 131 LEU A N 1
ATOM 1035 C CA . LEU A 1 131 ? 2.108 5.722 -7.861 1.00 96.31 131 LEU A CA 1
ATOM 1036 C C . LEU A 1 131 ? 0.925 5.332 -8.756 1.00 96.31 131 LEU A C 1
ATOM 1038 O O . LEU A 1 131 ? 1.105 4.566 -9.694 1.00 96.31 131 LEU A O 1
ATOM 1042 N N . ILE A 1 132 ? -0.270 5.898 -8.558 1.00 95.31 132 ILE A N 1
ATOM 1043 C CA . ILE A 1 132 ? -1.403 5.512 -9.413 1.00 95.31 132 ILE A CA 1
ATOM 1044 C C . ILE A 1 132 ? -1.175 5.877 -10.884 1.00 95.31 132 ILE A C 1
ATOM 1046 O O . ILE A 1 132 ? -1.529 5.082 -11.747 1.00 95.31 132 ILE A O 1
ATOM 1050 N N . HIS A 1 133 ? -0.559 7.023 -11.198 1.00 95.44 133 HIS A N 1
ATOM 1051 C CA . HIS A 1 133 ? -0.266 7.379 -12.591 1.00 95.44 133 HIS A CA 1
ATOM 1052 C C . HIS A 1 133 ? 0.643 6.351 -13.270 1.00 95.44 133 HIS A C 1
ATOM 1054 O O . HIS A 1 133 ? 0.325 5.890 -14.362 1.00 95.44 133 HIS A O 1
ATOM 1060 N N . THR A 1 134 ? 1.745 5.969 -12.624 1.00 97.19 134 THR A N 1
ATOM 1061 C CA . THR A 1 134 ? 2.712 5.041 -13.221 1.00 97.19 134 THR A CA 1
ATOM 1062 C C . THR A 1 134 ? 2.162 3.632 -13.332 1.00 97.19 134 THR A C 1
ATOM 1064 O O . THR A 1 134 ? 2.270 3.026 -14.390 1.00 97.19 134 THR A O 1
ATOM 1067 N N . PHE A 1 135 ? 1.515 3.116 -12.289 1.00 97.19 135 PHE A N 1
ATOM 1068 C CA . PHE A 1 135 ? 0.920 1.782 -12.344 1.00 97.19 135 PHE A CA 1
ATOM 1069 C C . PHE A 1 135 ? -0.230 1.706 -13.347 1.00 97.19 135 PHE A C 1
ATOM 1071 O O . PHE A 1 135 ? -0.387 0.681 -13.999 1.00 97.19 135 PHE A O 1
ATOM 1078 N N . SER A 1 136 ? -0.980 2.789 -13.548 1.00 95.62 136 SER A N 1
ATOM 1079 C CA . SER A 1 136 ? -1.996 2.836 -14.604 1.00 95.62 136 SER A CA 1
ATOM 1080 C C . SER A 1 136 ? -1.376 2.829 -15.997 1.00 95.62 136 SER A C 1
ATOM 1082 O O . SER A 1 136 ? -1.794 2.032 -16.827 1.00 95.62 136 SER A O 1
ATOM 1084 N N . HIS A 1 137 ? -0.332 3.638 -16.223 1.00 96.00 137 HIS A N 1
ATOM 1085 C CA . HIS A 1 137 ? 0.428 3.665 -17.482 1.00 96.00 137 HIS A CA 1
ATOM 1086 C C . HIS A 1 137 ? 1.036 2.298 -17.829 1.00 96.00 137 HIS A C 1
ATOM 1088 O O . HIS A 1 137 ? 1.196 1.952 -18.993 1.00 96.00 137 HIS A O 1
ATOM 1094 N N . MET A 1 138 ? 1.358 1.498 -16.810 1.00 95.81 138 MET A N 1
ATOM 1095 C CA . MET A 1 138 ? 1.887 0.142 -16.967 1.00 95.81 138 MET A CA 1
ATOM 1096 C C . MET A 1 138 ? 0.800 -0.948 -17.054 1.00 95.81 138 MET A C 1
ATOM 1098 O O . MET A 1 138 ? 1.131 -2.131 -17.020 1.00 95.81 138 MET A O 1
ATOM 1102 N N . HIS A 1 139 ? -0.490 -0.589 -17.080 1.00 95.06 139 HIS A N 1
ATOM 1103 C CA . HIS A 1 139 ? -1.627 -1.521 -16.969 1.00 95.06 139 HIS A CA 1
ATOM 1104 C C . HIS A 1 139 ? -1.552 -2.444 -15.732 1.00 95.06 139 HIS A C 1
ATOM 1106 O O . HIS A 1 139 ? -1.972 -3.598 -15.754 1.00 95.06 139 HIS A O 1
ATOM 1112 N N . ARG A 1 140 ? -1.017 -1.927 -14.621 1.00 95.00 140 ARG A N 1
ATOM 1113 C CA . ARG A 1 140 ? -0.756 -2.654 -13.371 1.00 95.00 140 ARG A CA 1
ATOM 1114 C C . ARG A 1 140 ? -1.648 -2.200 -12.217 1.00 95.00 140 ARG A C 1
ATOM 1116 O O . ARG A 1 140 ? -1.175 -1.965 -11.104 1.00 95.00 140 ARG A O 1
ATOM 1123 N N . THR A 1 141 ? -2.946 -2.076 -12.486 1.00 94.38 141 THR A N 1
ATOM 1124 C CA . THR A 1 141 ? -3.969 -1.810 -11.462 1.00 94.38 141 THR A CA 1
ATOM 1125 C C . THR A 1 141 ? -5.052 -2.879 -11.489 1.00 94.38 141 THR A C 1
ATOM 1127 O O . THR A 1 141 ? -5.374 -3.394 -12.555 1.00 94.38 141 THR A O 1
ATOM 1130 N N . THR A 1 142 ? -5.619 -3.209 -10.333 1.00 92.94 142 THR A N 1
ATOM 1131 C CA . THR A 1 142 ? -6.685 -4.215 -10.203 1.00 92.94 142 THR A CA 1
ATOM 1132 C C . THR A 1 142 ? -7.587 -3.911 -9.008 1.00 92.94 142 THR A C 1
ATOM 1134 O O . THR A 1 142 ? -7.244 -3.091 -8.153 1.00 92.94 142 THR A O 1
ATOM 1137 N N . MET A 1 143 ? -8.735 -4.581 -8.933 1.00 93.25 143 MET A N 1
ATOM 1138 C CA . MET A 1 143 ? -9.596 -4.603 -7.747 1.00 93.25 143 MET A CA 1
ATOM 1139 C C . MET A 1 143 ? -9.404 -5.859 -6.889 1.00 93.25 143 MET A C 1
ATOM 1141 O O . MET A 1 143 ? -9.991 -5.924 -5.809 1.00 93.25 143 MET A O 1
ATOM 1145 N N . ILE A 1 144 ? -8.595 -6.823 -7.339 1.00 93.25 144 ILE A N 1
ATOM 1146 C CA . ILE A 1 144 ? -8.327 -8.069 -6.613 1.00 93.25 144 ILE A CA 1
ATOM 1147 C C . ILE A 1 144 ? -7.050 -7.927 -5.769 1.00 9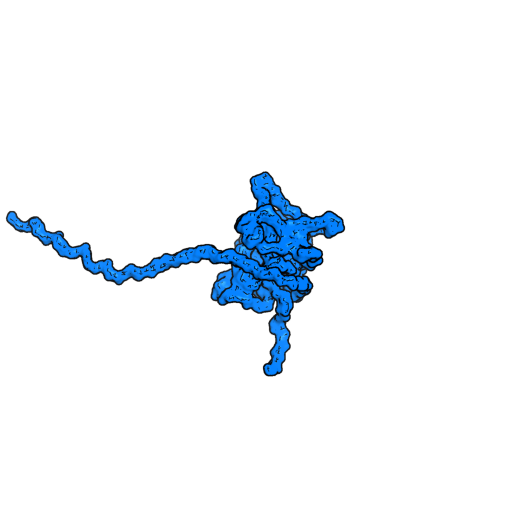3.25 144 ILE A C 1
ATOM 1149 O O . ILE A 1 144 ? -5.983 -7.653 -6.327 1.00 93.25 144 ILE A O 1
ATOM 1153 N N . PRO A 1 145 ? -7.121 -8.094 -4.438 1.00 95.94 145 PRO A N 1
ATOM 1154 C CA . PRO A 1 145 ? -5.946 -8.014 -3.582 1.00 95.94 145 PRO A CA 1
ATOM 1155 C C . PRO A 1 145 ? -5.038 -9.234 -3.761 1.00 95.94 145 PRO A C 1
ATOM 1157 O O . PRO A 1 145 ? -5.506 -10.357 -3.925 1.00 95.94 145 PRO A O 1
ATOM 1160 N N . GLN A 1 146 ? -3.731 -9.013 -3.647 1.00 96.75 146 GLN A N 1
ATOM 1161 C CA . GLN A 1 146 ? -2.716 -10.061 -3.528 1.00 96.75 146 GLN A CA 1
ATOM 1162 C C . GLN A 1 146 ? -1.657 -9.617 -2.518 1.00 96.75 146 GLN A C 1
ATOM 1164 O O . GLN A 1 146 ? -1.427 -8.414 -2.337 1.00 96.75 146 GLN A O 1
ATOM 1169 N N . LYS A 1 147 ? -0.982 -10.579 -1.880 1.00 97.44 147 LYS A N 1
ATOM 1170 C CA . LYS A 1 147 ? 0.171 -10.300 -1.013 1.00 97.44 147 LYS A CA 1
ATOM 1171 C C . LYS A 1 147 ? 1.221 -9.487 -1.780 1.00 97.44 147 LYS A C 1
ATOM 1173 O O . LYS A 1 147 ? 1.531 -9.754 -2.939 1.00 97.44 147 LYS A O 1
ATOM 1178 N N . GLY A 1 148 ? 1.766 -8.453 -1.152 1.00 98.06 148 GLY A N 1
ATOM 1179 C CA . GLY A 1 148 ? 2.768 -7.575 -1.754 1.00 98.06 148 GLY A CA 1
ATOM 1180 C C . GLY A 1 148 ? 2.231 -6.554 -2.758 1.00 98.06 148 GLY A C 1
ATOM 1181 O O . GLY A 1 148 ? 3.021 -5.800 -3.326 1.00 98.06 148 GLY A O 1
ATOM 1182 N N . PHE A 1 149 ? 0.917 -6.478 -2.984 1.00 98.44 149 PHE A N 1
ATOM 1183 C CA . PHE A 1 149 ? 0.342 -5.351 -3.718 1.00 98.44 149 PHE A CA 1
ATOM 1184 C C . PHE A 1 149 ? 0.352 -4.080 -2.874 1.00 98.44 149 PHE A C 1
ATOM 1186 O O . PHE A 1 149 ? 0.361 -4.114 -1.641 1.00 98.44 149 PHE A O 1
ATOM 1193 N N . ILE A 1 150 ? 0.335 -2.933 -3.551 1.00 98.56 150 ILE A N 1
ATOM 1194 C CA . ILE A 1 150 ? 0.164 -1.639 -2.893 1.00 98.56 150 ILE A CA 1
ATOM 1195 C C . ILE A 1 150 ? -1.328 -1.319 -2.911 1.00 98.56 150 ILE A C 1
ATOM 1197 O O . ILE A 1 150 ? -1.913 -1.143 -3.977 1.00 98.56 150 ILE A O 1
ATOM 1201 N N . ILE A 1 151 ? -1.952 -1.229 -1.743 1.00 97.94 151 ILE A N 1
ATOM 1202 C CA . ILE A 1 151 ? -3.342 -0.784 -1.619 1.00 97.94 151 ILE A CA 1
ATOM 1203 C C . ILE A 1 151 ? -3.397 0.744 -1.724 1.00 97.94 151 ILE A C 1
ATOM 1205 O O . ILE A 1 151 ? -2.599 1.435 -1.090 1.00 97.94 151 ILE A O 1
ATOM 1209 N N . LEU A 1 152 ? -4.324 1.280 -2.522 1.00 95.88 152 LEU A N 1
ATOM 1210 C CA . LEU A 1 152 ? -4.584 2.716 -2.646 1.00 95.88 152 LEU A CA 1
ATOM 1211 C C . LEU A 1 152 ? -5.956 3.045 -2.062 1.00 95.88 152 LEU A C 1
ATOM 1213 O O . LEU A 1 152 ? -6.960 2.471 -2.476 1.00 95.88 152 LEU A O 1
ATOM 1217 N N . TYR A 1 153 ? -6.006 4.017 -1.157 1.00 93.62 153 TYR A N 1
ATOM 1218 C CA . TYR A 1 153 ? -7.240 4.482 -0.534 1.00 93.62 153 TYR A CA 1
ATOM 1219 C C . TYR A 1 153 ? -7.666 5.861 -1.035 1.00 93.62 153 TYR A C 1
ATOM 1221 O O . TYR A 1 153 ? -6.834 6.740 -1.285 1.00 93.62 153 TYR A O 1
ATOM 1229 N N . GLY A 1 154 ? -8.978 6.076 -1.073 1.00 90.44 154 GLY A N 1
ATOM 1230 C CA . GLY A 1 154 ? -9.620 7.362 -1.313 1.00 90.44 154 GLY A CA 1
ATOM 1231 C C . GLY A 1 154 ? -10.556 7.780 -0.181 1.00 90.44 154 GLY A C 1
ATOM 1232 O O . GLY A 1 154 ? -10.973 6.967 0.644 1.00 90.44 154 GLY A O 1
ATOM 1233 N N . VAL A 1 155 ? -10.898 9.069 -0.146 1.00 86.88 155 VAL A N 1
ATOM 1234 C CA . VAL A 1 155 ? -11.887 9.677 0.749 1.00 86.88 155 VAL A CA 1
ATOM 1235 C C . VAL A 1 155 ? -12.730 10.683 -0.021 1.00 86.88 155 VAL A C 1
ATOM 1237 O O . VAL A 1 155 ? -12.265 11.741 -0.454 1.00 86.88 155 VAL A O 1
ATOM 1240 N N . GLY A 1 156 ? -14.024 10.391 -0.136 1.00 83.81 156 GLY A N 1
ATOM 1241 C CA . GLY A 1 156 ? -14.902 11.198 -0.970 1.00 83.81 156 GLY A CA 1
ATOM 1242 C C . GLY A 1 156 ? -14.394 11.294 -2.404 1.00 83.81 156 GLY A C 1
ATOM 1243 O O . GLY A 1 156 ? -14.085 10.285 -3.023 1.00 83.81 156 GLY A O 1
ATOM 1244 N N . SER A 1 157 ? -14.260 12.515 -2.919 1.00 83.31 157 SER A N 1
ATOM 1245 C CA . SER A 1 157 ? -13.822 12.738 -4.299 1.00 83.31 157 SER A CA 1
ATOM 1246 C C . SER A 1 157 ? -12.313 12.671 -4.520 1.00 83.31 157 SER A C 1
ATOM 1248 O O . SER A 1 157 ? -11.869 12.728 -5.665 1.00 83.31 157 SER A O 1
ATOM 1250 N N . ASP A 1 158 ? -11.521 12.589 -3.452 1.00 86.62 158 ASP A N 1
ATOM 1251 C CA . ASP A 1 158 ? -10.091 12.324 -3.564 1.00 86.62 158 ASP A CA 1
ATOM 1252 C C . ASP A 1 158 ? -9.855 10.812 -3.529 1.00 86.62 158 ASP A C 1
ATOM 1254 O O . ASP A 1 158 ? -10.114 10.172 -2.520 1.00 86.62 158 ASP A O 1
ATOM 1258 N N . TYR A 1 159 ? -9.379 10.238 -4.630 1.00 84.81 159 TYR A N 1
ATOM 1259 C CA . TYR A 1 159 ? -9.162 8.796 -4.776 1.00 84.81 159 TYR A CA 1
ATOM 1260 C C . TYR A 1 159 ? -7.711 8.366 -4.497 1.00 84.81 159 TYR A C 1
ATOM 1262 O O . TYR A 1 159 ? -7.336 7.228 -4.778 1.00 84.81 159 TYR A O 1
ATOM 1270 N N . ARG A 1 160 ? -6.864 9.285 -4.011 1.00 88.94 160 ARG A N 1
ATOM 1271 C CA . ARG A 1 160 ? -5.407 9.095 -3.888 1.00 88.94 160 ARG A CA 1
ATOM 1272 C C . ARG A 1 160 ? -4.893 9.555 -2.527 1.00 88.94 160 ARG A C 1
ATOM 1274 O O . ARG A 1 160 ? -3.826 10.154 -2.424 1.00 88.94 160 ARG A O 1
ATOM 1281 N N . THR A 1 161 ? -5.672 9.315 -1.483 1.00 88.69 161 THR A N 1
ATOM 1282 C CA . THR A 1 161 ? -5.440 9.893 -0.159 1.00 88.69 161 THR A CA 1
ATOM 1283 C C . THR A 1 161 ? -4.344 9.161 0.619 1.00 88.69 161 THR A C 1
ATOM 1285 O O . THR A 1 161 ? -3.624 9.785 1.399 1.00 88.69 161 THR A O 1
ATOM 1288 N N . HIS A 1 162 ? -4.213 7.843 0.448 1.00 94.19 162 HIS A N 1
ATOM 1289 C CA . HIS A 1 162 ? -3.274 7.036 1.231 1.00 94.19 162 HIS A CA 1
ATOM 1290 C C . HIS A 1 162 ? -2.867 5.754 0.512 1.00 94.19 162 HIS A C 1
ATOM 1292 O O . HIS A 1 162 ? -3.619 5.262 -0.323 1.00 94.19 162 HIS A O 1
ATOM 1298 N N . VAL A 1 163 ? -1.710 5.194 0.872 1.00 97.12 163 VAL A N 1
ATOM 1299 C CA . VAL A 1 163 ? -1.264 3.881 0.392 1.00 97.12 163 VAL A CA 1
ATOM 1300 C C . VAL A 1 163 ? -0.694 3.023 1.516 1.00 97.12 163 VAL A C 1
ATOM 1302 O O . VAL A 1 163 ? -0.152 3.549 2.488 1.00 97.12 163 VAL A O 1
ATOM 1305 N N . GLY A 1 164 ? -0.769 1.709 1.331 1.00 97.56 164 GLY A N 1
ATOM 1306 C CA . GLY A 1 164 ? -0.213 0.687 2.216 1.00 97.56 164 GLY A CA 1
ATOM 1307 C C . GLY A 1 164 ? 0.338 -0.503 1.437 1.00 97.56 164 GLY A C 1
ATOM 1308 O O . GLY A 1 164 ? 0.129 -0.601 0.230 1.00 97.56 164 GLY A O 1
ATOM 1309 N N . LEU A 1 165 ? 1.016 -1.420 2.124 1.00 98.56 165 LEU A N 1
ATOM 1310 C CA . LEU A 1 165 ? 1.379 -2.728 1.576 1.00 98.56 165 LEU A CA 1
ATOM 1311 C C . LEU A 1 165 ? 0.375 -3.769 2.050 1.00 98.56 165 LEU A C 1
ATOM 1313 O O . LEU A 1 165 ? 0.112 -3.850 3.246 1.00 98.56 165 LEU A O 1
ATOM 1317 N N . VAL A 1 166 ? -0.162 -4.566 1.132 1.00 98.50 166 VAL A N 1
ATOM 1318 C CA . VAL A 1 166 ? -0.975 -5.739 1.461 1.00 98.50 166 VAL A CA 1
ATOM 1319 C C . VAL A 1 166 ? -0.032 -6.827 1.966 1.00 98.50 166 VAL A C 1
ATOM 1321 O O . VAL A 1 166 ? 0.737 -7.390 1.194 1.00 98.50 166 VAL A O 1
ATOM 1324 N N . TYR A 1 167 ? -0.049 -7.073 3.269 1.00 98.12 167 TYR A N 1
ATOM 1325 C CA . TYR A 1 167 ? 0.780 -8.076 3.929 1.00 98.12 167 TYR A CA 1
ATOM 1326 C C . TYR A 1 167 ? 0.182 -9.474 3.799 1.00 98.12 167 TYR A C 1
ATOM 1328 O O . TYR A 1 167 ? 0.899 -10.408 3.458 1.00 98.12 167 TYR A O 1
ATOM 1336 N N . ASP A 1 168 ? -1.130 -9.593 4.006 1.00 96.88 168 ASP A N 1
ATOM 1337 C CA . ASP A 1 168 ? -1.841 -10.863 3.885 1.00 96.88 168 ASP A CA 1
ATOM 1338 C C . ASP A 1 168 ? -3.215 -10.691 3.234 1.00 96.88 168 ASP A C 1
ATOM 1340 O O . ASP A 1 168 ? -3.814 -9.609 3.286 1.00 96.88 168 ASP A O 1
ATOM 1344 N N . VAL A 1 169 ? -3.691 -11.762 2.598 1.00 96.44 169 VAL A N 1
ATOM 1345 C CA . VAL A 1 169 ? -4.995 -11.832 1.937 1.00 96.44 169 VAL A CA 1
ATOM 1346 C C . VAL A 1 169 ? -5.614 -13.200 2.177 1.00 96.44 169 VAL A C 1
ATOM 1348 O O . VAL A 1 169 ? -5.059 -14.223 1.783 1.00 96.44 169 VAL A O 1
ATOM 1351 N N . GLN A 1 170 ? -6.820 -13.203 2.726 1.00 94.56 170 GLN A N 1
ATOM 1352 C CA . GLN A 1 170 ? -7.668 -14.379 2.839 1.00 94.56 170 GLN A CA 1
ATOM 1353 C C . GLN A 1 170 ? -8.922 -14.167 1.992 1.00 94.56 170 GLN A C 1
ATOM 1355 O O . GLN A 1 170 ? -9.620 -13.165 2.137 1.00 94.56 170 GLN A O 1
ATOM 1360 N N . GLN A 1 171 ? -9.237 -15.122 1.120 1.00 94.12 171 GLN A N 1
ATOM 1361 C CA . GLN A 1 171 ? -10.518 -15.124 0.421 1.00 94.12 171 GLN A CA 1
ATOM 1362 C C . GLN A 1 171 ? -11.640 -15.501 1.398 1.00 94.12 171 GLN A C 1
ATOM 1364 O O . GLN A 1 171 ? -11.531 -16.474 2.146 1.00 94.12 171 GLN A O 1
ATOM 1369 N N . LEU A 1 172 ? -12.713 -14.717 1.390 1.00 93.56 172 LEU A N 1
ATOM 1370 C CA . LEU A 1 172 ? -13.933 -14.945 2.157 1.00 93.56 172 LEU A CA 1
ATOM 1371 C C . LEU A 1 172 ? -15.058 -15.412 1.211 1.00 93.56 172 LEU A C 1
ATOM 1373 O O . LEU A 1 172 ? -14.924 -15.301 -0.012 1.00 93.56 172 LEU A O 1
ATOM 1377 N N . PRO A 1 173 ? -16.183 -15.920 1.745 1.00 90.31 173 PRO A N 1
ATOM 1378 C CA . PRO A 1 173 ? -17.381 -16.170 0.947 1.00 90.31 173 PRO A CA 1
ATOM 1379 C C . PRO A 1 173 ? -17.856 -14.929 0.170 1.00 90.31 173 PRO A C 1
ATOM 1381 O O . PRO A 1 173 ? -17.506 -13.792 0.496 1.00 90.31 173 PRO A O 1
ATOM 1384 N N . ASP A 1 174 ? -18.677 -15.157 -0.857 1.00 88.25 174 ASP A N 1
ATOM 1385 C CA . ASP A 1 174 ? -19.314 -14.112 -1.676 1.00 88.25 174 ASP A CA 1
ATOM 1386 C C . ASP A 1 174 ? -18.334 -13.164 -2.396 1.00 88.25 174 ASP A C 1
ATOM 1388 O O . ASP A 1 174 ? -18.656 -12.009 -2.668 1.00 88.25 174 ASP A O 1
ATOM 1392 N N . GLY A 1 175 ? -17.120 -13.640 -2.700 1.00 88.56 175 GLY A N 1
ATOM 1393 C CA . GLY A 1 175 ? -16.115 -12.866 -3.440 1.00 88.56 175 GLY A CA 1
ATOM 1394 C C . GLY A 1 175 ? -15.468 -11.736 -2.632 1.00 88.56 175 GLY A C 1
ATOM 1395 O O . GLY A 1 175 ? -14.848 -10.841 -3.206 1.00 88.56 175 GLY A O 1
ATOM 1396 N N . LYS A 1 176 ? -15.613 -11.761 -1.303 1.00 93.94 176 LYS A N 1
ATOM 1397 C CA . LYS A 1 176 ? -14.959 -10.820 -0.387 1.00 93.94 176 LYS A CA 1
ATOM 1398 C C . LYS A 1 176 ? -13.556 -11.288 -0.027 1.00 93.94 176 LYS A C 1
ATOM 1400 O O . LYS A 1 176 ? -13.189 -12.446 -0.216 1.00 93.94 176 LYS A O 1
ATOM 1405 N N . TYR A 1 177 ? -12.780 -10.382 0.551 1.00 95.88 177 TYR A N 1
ATOM 1406 C CA . TYR A 1 177 ? -11.432 -10.670 1.023 1.00 95.88 177 TYR A CA 1
ATOM 1407 C C . TYR A 1 177 ? -11.226 -10.086 2.408 1.00 95.88 177 TYR A C 1
ATOM 1409 O O . TYR A 1 177 ? -11.618 -8.953 2.656 1.00 95.88 177 TYR A O 1
ATOM 1417 N N . ARG A 1 178 ? -10.543 -10.805 3.290 1.00 95.62 178 ARG A N 1
ATOM 1418 C CA . ARG A 1 178 ? -9.909 -10.204 4.457 1.00 95.62 178 ARG A CA 1
ATOM 1419 C C . ARG A 1 178 ? -8.498 -9.808 4.072 1.00 95.62 178 ARG A C 1
ATOM 1421 O O . ARG A 1 178 ? -7.724 -10.641 3.608 1.00 95.62 178 ARG A O 1
ATOM 1428 N N . ILE A 1 179 ? -8.183 -8.532 4.234 1.00 96.38 179 ILE A N 1
ATOM 1429 C CA . ILE A 1 179 ? -6.876 -7.969 3.912 1.00 96.38 179 ILE A CA 1
ATOM 1430 C C . ILE A 1 179 ? -6.188 -7.505 5.189 1.00 96.38 179 ILE A C 1
ATOM 1432 O O . ILE A 1 179 ? -6.779 -6.783 5.994 1.00 96.38 179 ILE A O 1
ATOM 1436 N N . THR A 1 180 ? -4.923 -7.884 5.336 1.00 96.25 180 THR A N 1
ATOM 1437 C CA . THR A 1 180 ? -4.023 -7.341 6.354 1.00 96.25 180 THR A CA 1
ATOM 1438 C C . THR A 1 180 ? -3.025 -6.430 5.661 1.00 96.25 180 THR A C 1
ATOM 1440 O O . THR A 1 180 ? -2.380 -6.833 4.695 1.00 96.25 180 THR A O 1
ATOM 1443 N N . THR A 1 181 ? -2.879 -5.195 6.128 1.00 97.44 181 THR A N 1
ATOM 1444 C CA . THR A 1 181 ? -2.004 -4.186 5.529 1.00 97.44 181 THR A CA 1
ATOM 1445 C C . THR A 1 181 ? -0.968 -3.686 6.519 1.00 97.44 181 THR A C 1
ATOM 1447 O O . THR A 1 181 ? -1.226 -3.623 7.717 1.00 97.44 181 THR A O 1
ATOM 1450 N N . ILE A 1 182 ? 0.201 -3.283 6.019 1.00 97.44 182 ILE A N 1
ATOM 1451 C CA . ILE A 1 182 ? 1.204 -2.523 6.768 1.00 97.44 182 ILE A CA 1
ATOM 1452 C C . ILE A 1 182 ? 1.336 -1.139 6.133 1.00 97.44 182 ILE A C 1
ATOM 1454 O O . ILE A 1 182 ? 1.636 -0.989 4.947 1.00 97.44 182 ILE A O 1
ATOM 1458 N N . GLU A 1 183 ? 1.107 -0.106 6.939 1.00 95.44 183 GLU A N 1
ATOM 1459 C CA . GLU A 1 183 ? 0.880 1.259 6.477 1.00 95.44 183 GLU A CA 1
ATOM 1460 C C . GLU A 1 183 ? 1.770 2.255 7.219 1.00 95.44 183 GLU A C 1
ATOM 1462 O O . GLU A 1 183 ? 1.728 2.374 8.448 1.00 95.44 183 GLU A O 1
ATOM 1467 N N . GLY A 1 184 ? 2.557 3.017 6.460 1.00 93.88 184 GLY A N 1
ATOM 1468 C CA . GLY A 1 184 ? 3.299 4.165 6.970 1.00 93.88 184 GLY A CA 1
ATOM 1469 C C . GLY A 1 184 ? 2.398 5.387 7.158 1.00 93.88 184 GLY A C 1
ATOM 1470 O O . GLY A 1 184 ? 1.333 5.501 6.572 1.00 93.88 184 GLY A O 1
ATOM 1471 N N . ASN A 1 185 ? 2.843 6.364 7.938 1.00 91.50 185 ASN A N 1
ATOM 1472 C CA . ASN A 1 185 ? 2.155 7.632 8.202 1.00 91.50 185 ASN A CA 1
ATOM 1473 C C . ASN A 1 185 ? 0.777 7.515 8.868 1.00 91.50 185 ASN A C 1
ATOM 1475 O O . ASN A 1 185 ? -0.021 8.455 8.854 1.00 91.50 185 ASN A O 1
ATOM 1479 N N . MET A 1 186 ? 0.512 6.406 9.553 1.00 88.38 186 MET A N 1
ATOM 1480 C CA . MET A 1 186 ? -0.750 6.212 10.256 1.00 88.38 186 MET A CA 1
ATOM 1481 C C . MET A 1 186 ? -0.663 6.753 11.679 1.00 88.38 186 MET A C 1
ATOM 1483 O O . MET A 1 186 ? -0.316 6.063 12.634 1.00 88.38 186 MET A O 1
ATOM 1487 N N . SER A 1 187 ? -1.003 8.038 11.829 1.00 87.31 187 SER A N 1
ATOM 1488 C CA . SER A 1 187 ? -0.713 8.843 13.032 1.00 87.31 187 SER A CA 1
ATOM 1489 C C . SER A 1 187 ? 0.793 8.961 13.299 1.00 87.31 187 SER A C 1
ATOM 1491 O O . SER A 1 187 ? 1.248 8.745 14.421 1.00 87.31 187 SER A O 1
ATOM 1493 N N . ASN A 1 188 ? 1.554 9.308 12.255 1.00 90.69 188 ASN A N 1
ATOM 1494 C CA . ASN A 1 188 ? 3.013 9.454 12.275 1.00 90.69 188 ASN A CA 1
ATOM 1495 C C . ASN A 1 188 ? 3.765 8.184 12.717 1.00 90.69 188 ASN A C 1
ATOM 1497 O O . ASN A 1 188 ? 4.816 8.285 13.331 1.00 90.69 188 ASN A O 1
ATOM 1501 N N . THR A 1 189 ? 3.259 6.988 12.433 1.00 93.00 189 THR A N 1
ATOM 1502 C CA . THR A 1 189 ? 3.962 5.729 12.727 1.00 93.00 189 THR A CA 1
ATOM 1503 C C . THR A 1 189 ? 3.631 4.680 11.666 1.00 93.00 189 THR A C 1
ATOM 1505 O O . THR A 1 189 ? 2.842 4.970 10.760 1.00 93.00 189 THR A O 1
ATOM 1508 N N . VAL A 1 190 ? 4.249 3.505 11.759 1.00 94.62 190 VAL A N 1
ATOM 1509 C CA . VAL A 1 190 ? 3.895 2.330 10.958 1.00 94.62 190 VAL A CA 1
ATOM 1510 C C . VAL A 1 190 ? 2.847 1.531 11.730 1.00 94.62 190 VAL A C 1
ATOM 1512 O O . VAL A 1 190 ? 2.972 1.328 12.941 1.00 94.62 190 VAL A O 1
ATOM 1515 N N . ARG A 1 191 ? 1.766 1.129 11.062 1.00 94.12 191 ARG A N 1
ATOM 1516 C CA . ARG A 1 191 ? 0.675 0.357 11.670 1.00 94.12 191 ARG A CA 1
ATOM 1517 C C . ARG A 1 191 ? 0.285 -0.807 10.788 1.00 94.12 191 ARG A C 1
ATOM 1519 O O . ARG A 1 191 ? 0.362 -0.695 9.573 1.00 94.12 191 ARG A O 1
ATOM 1526 N N . MET A 1 192 ? -0.175 -1.867 11.434 1.00 94.56 192 MET A N 1
ATOM 1527 C CA . MET A 1 192 ? -0.816 -2.985 10.772 1.00 94.56 192 MET A CA 1
ATOM 1528 C C . MET A 1 192 ? -2.329 -2.870 10.958 1.00 94.56 192 MET A C 1
ATOM 1530 O O . MET A 1 192 ? -2.777 -2.563 12.070 1.00 94.56 192 MET A O 1
ATOM 1534 N N . TYR A 1 193 ? -3.093 -3.079 9.890 1.00 93.00 193 TYR A N 1
ATOM 1535 C CA . TYR A 1 193 ? -4.551 -3.096 9.932 1.00 93.00 193 TYR A CA 1
ATOM 1536 C C . TYR A 1 193 ? -5.118 -4.344 9.286 1.00 93.00 193 TYR A C 1
ATOM 1538 O O . TYR A 1 193 ? -4.571 -4.806 8.295 1.00 93.00 193 TYR A O 1
ATOM 1546 N N . THR A 1 194 ? -6.258 -4.802 9.792 1.00 93.75 194 THR A N 1
ATOM 1547 C CA . THR A 1 194 ? -7.038 -5.882 9.185 1.00 93.75 194 THR A CA 1
ATOM 1548 C C . THR A 1 194 ? -8.457 -5.394 8.912 1.00 93.75 194 THR A C 1
ATOM 1550 O O . THR A 1 194 ? -9.075 -4.734 9.759 1.00 93.75 194 THR A O 1
ATOM 1553 N N . ALA A 1 195 ? -8.968 -5.668 7.716 1.00 93.69 195 ALA A N 1
ATOM 1554 C CA . ALA A 1 195 ? -10.313 -5.295 7.290 1.00 93.69 195 ALA A CA 1
ATOM 1555 C C . ALA A 1 195 ? -10.883 -6.325 6.317 1.00 93.69 195 ALA A C 1
ATOM 1557 O O . ALA A 1 195 ? -10.140 -6.929 5.546 1.00 93.69 195 ALA A O 1
ATOM 1558 N N . ASP A 1 196 ? -12.206 -6.444 6.301 1.00 94.81 196 ASP A N 1
ATOM 1559 C CA . ASP A 1 196 ? -12.901 -7.134 5.223 1.00 94.81 196 ASP A CA 1
ATOM 1560 C C . ASP A 1 196 ? -13.139 -6.135 4.080 1.00 94.81 196 ASP A C 1
ATOM 1562 O O . ASP A 1 196 ? -13.495 -4.976 4.304 1.00 94.81 196 ASP A O 1
ATOM 1566 N N . TYR A 1 197 ? -12.904 -6.578 2.854 1.00 94.94 197 TYR A N 1
ATOM 1567 C CA . TYR A 1 197 ? -12.909 -5.799 1.627 1.00 94.94 197 TYR A CA 1
ATOM 1568 C C . TYR A 1 197 ? -13.835 -6.448 0.598 1.00 94.94 197 TYR A C 1
ATOM 1570 O O . TYR A 1 197 ? -13.770 -7.653 0.344 1.00 94.94 197 TYR A O 1
ATOM 1578 N N . GLU A 1 198 ? -14.681 -5.624 -0.011 1.00 93.69 198 GLU A N 1
ATOM 1579 C CA . GLU A 1 198 ? -15.607 -6.025 -1.067 1.00 93.69 198 GLU A CA 1
ATOM 1580 C C . GLU A 1 198 ? -15.174 -5.391 -2.400 1.00 93.69 198 GLU A C 1
ATOM 1582 O O . GLU A 1 198 ? -15.187 -4.162 -2.525 1.00 93.69 198 GLU A O 1
ATOM 1587 N N . PRO A 1 199 ? -14.765 -6.180 -3.408 1.00 91.25 199 PRO A N 1
ATOM 1588 C CA . PRO A 1 199 ? -14.381 -5.637 -4.704 1.00 91.25 199 PRO A CA 1
ATOM 1589 C C . PRO A 1 199 ? -15.554 -4.934 -5.380 1.00 91.25 199 PRO A C 1
ATOM 1591 O O . PRO A 1 199 ? -16.562 -5.544 -5.714 1.00 91.25 199 PRO A O 1
ATOM 1594 N N . VAL A 1 200 ? -15.401 -3.633 -5.606 1.00 85.81 200 VAL A N 1
ATOM 1595 C CA . VAL A 1 200 ? -16.406 -2.782 -6.248 1.00 85.81 200 VAL A CA 1
ATOM 1596 C C . VAL A 1 200 ? -15.678 -1.834 -7.181 1.00 85.81 200 VAL A C 1
ATOM 1598 O O . VAL A 1 200 ? -14.702 -1.200 -6.768 1.00 85.81 200 VAL A O 1
ATOM 1601 N N . ASN A 1 201 ? -16.154 -1.664 -8.416 1.00 78.44 201 ASN A N 1
ATOM 1602 C CA . ASN A 1 201 ? -15.622 -0.610 -9.273 1.00 78.44 201 ASN A CA 1
ATOM 1603 C C . ASN A 1 201 ? -16.157 0.739 -8.787 1.00 78.44 201 ASN A C 1
ATOM 1605 O O . ASN A 1 201 ? -17.199 1.221 -9.228 1.00 78.44 201 ASN A O 1
ATOM 1609 N N . VAL A 1 202 ? -15.427 1.366 -7.865 1.00 75.69 202 VAL A N 1
ATOM 1610 C CA . VAL A 1 202 ? -15.842 2.596 -7.175 1.00 75.69 202 VAL A CA 1
ATOM 1611 C C . VAL A 1 202 ? -16.243 3.706 -8.156 1.00 75.69 202 VAL A C 1
ATOM 1613 O O . VAL A 1 202 ? -17.203 4.437 -7.908 1.00 75.69 202 VAL A O 1
ATOM 1616 N N . TYR A 1 203 ? -15.572 3.807 -9.307 1.00 69.81 203 TYR A N 1
ATOM 1617 C CA . TYR A 1 203 ? -15.887 4.821 -10.314 1.00 69.81 203 TYR A CA 1
ATOM 1618 C C . TYR A 1 203 ? -17.228 4.584 -11.002 1.00 69.81 203 TYR A C 1
ATOM 1620 O O . TYR A 1 203 ? -17.969 5.543 -11.236 1.00 69.81 203 TYR A O 1
ATOM 1628 N N . GLN A 1 204 ? -17.536 3.329 -11.321 1.00 72.62 204 GLN A N 1
ATOM 1629 C CA . GLN A 1 204 ? -18.772 2.961 -12.008 1.00 72.62 204 GLN A CA 1
ATOM 1630 C C . GLN A 1 204 ? -19.949 2.873 -11.032 1.00 72.62 204 GLN A C 1
ATOM 1632 O O . GLN A 1 204 ? -21.025 3.399 -11.310 1.00 72.62 204 GLN A O 1
ATOM 1637 N N . GLU A 1 205 ? -19.736 2.266 -9.869 1.00 73.81 205 GLU A N 1
ATOM 1638 C CA . GLU A 1 205 ? -20.806 1.870 -8.953 1.00 73.81 205 GLU A CA 1
ATOM 1639 C C . GLU A 1 205 ? -21.070 2.912 -7.859 1.00 73.81 205 GLU A C 1
ATOM 1641 O O . GLU A 1 205 ? -22.221 3.185 -7.518 1.00 73.81 205 GLU A O 1
ATOM 1646 N N . GLN A 1 206 ? -20.025 3.558 -7.330 1.00 67.19 206 GLN A N 1
ATOM 1647 C CA . GLN A 1 206 ? -20.152 4.498 -6.205 1.00 67.19 206 GLN A CA 1
ATOM 1648 C C . GLN A 1 206 ? -20.099 5.978 -6.619 1.00 67.19 206 GLN A C 1
ATOM 1650 O O . GLN A 1 206 ? -20.376 6.855 -5.793 1.00 67.19 206 GLN A O 1
ATOM 1655 N N . LYS A 1 207 ? -19.852 6.261 -7.909 1.00 67.75 207 LYS A N 1
ATOM 1656 C CA . LYS A 1 207 ? -19.630 7.599 -8.497 1.00 67.75 207 LYS A CA 1
ATOM 1657 C C . LYS A 1 207 ? -18.348 8.262 -7.972 1.00 67.75 207 LYS A C 1
ATOM 1659 O O . LYS A 1 207 ? -17.762 7.853 -6.980 1.00 67.75 207 LYS A O 1
ATOM 1664 N N . HIS A 1 208 ? -17.952 9.375 -8.594 1.00 65.12 208 HIS A N 1
ATOM 1665 C CA . HIS A 1 208 ? -16.772 10.175 -8.218 1.00 65.12 208 HIS A CA 1
ATOM 1666 C C . HIS A 1 208 ? -16.742 10.709 -6.767 1.00 65.12 208 HIS A C 1
ATOM 1668 O O . HIS A 1 208 ? -15.774 11.365 -6.408 1.00 65.12 208 HIS A O 1
ATOM 1674 N N . ASP A 1 209 ? -17.770 10.497 -5.941 1.00 73.25 209 ASP A N 1
ATOM 1675 C CA . ASP A 1 209 ? -17.774 10.869 -4.520 1.00 73.25 209 ASP A CA 1
ATOM 1676 C C . ASP A 1 209 ? -18.500 9.796 -3.691 1.00 73.25 209 ASP A C 1
ATOM 1678 O O . ASP A 1 209 ? -19.670 9.993 -3.321 1.00 73.25 209 ASP A O 1
ATOM 1682 N N . PRO A 1 210 ? -17.828 8.662 -3.417 1.00 75.38 210 PRO A N 1
ATOM 1683 C CA . PRO A 1 210 ? -18.420 7.528 -2.732 1.00 75.38 210 PRO A CA 1
ATOM 1684 C C . PRO A 1 210 ? -19.054 7.900 -1.400 1.00 75.38 210 PRO A C 1
ATOM 1686 O O . PRO A 1 210 ? -18.473 8.587 -0.552 1.00 75.38 210 PRO A O 1
ATOM 1689 N N . LYS A 1 211 ? -20.288 7.429 -1.219 1.00 79.44 211 LYS A N 1
ATOM 1690 C CA . LYS A 1 211 ? -21.052 7.606 0.024 1.00 79.44 211 LYS A CA 1
ATOM 1691 C C . LYS A 1 211 ? -20.939 6.410 0.961 1.00 79.44 211 LYS A C 1
ATOM 1693 O O . LYS A 1 211 ? -21.269 6.547 2.136 1.00 79.44 211 LYS A O 1
ATOM 1698 N N . VAL A 1 212 ? -20.459 5.279 0.452 1.00 82.25 212 VAL A N 1
ATOM 1699 C CA . VAL A 1 212 ? -20.326 4.007 1.164 1.00 82.25 212 VAL A CA 1
ATOM 1700 C C . VAL A 1 212 ? -18.880 3.529 1.027 1.00 82.25 212 VAL A C 1
ATOM 1702 O O . VAL A 1 212 ? -18.219 3.851 0.046 1.00 82.25 212 VAL A O 1
ATOM 1705 N N . SER A 1 213 ? -18.372 2.846 2.051 1.00 87.94 213 SER A N 1
ATOM 1706 C CA . SER A 1 213 ? -17.054 2.209 2.012 1.00 87.94 213 SER A CA 1
ATOM 1707 C C . SER A 1 213 ? -17.168 0.824 1.385 1.00 87.94 213 SER A C 1
ATOM 1709 O O . SER A 1 213 ? -18.169 0.151 1.605 1.00 87.94 213 SER A O 1
ATOM 1711 N N . ASN A 1 214 ? -16.131 0.379 0.683 1.00 91.56 214 ASN A N 1
ATOM 1712 C CA . ASN A 1 214 ? -15.919 -1.031 0.343 1.00 91.56 214 ASN A CA 1
ATOM 1713 C C . ASN A 1 214 ? -15.011 -1.749 1.366 1.00 91.56 214 ASN A C 1
ATOM 1715 O O . ASN A 1 214 ? -14.433 -2.787 1.060 1.00 91.56 214 ASN A O 1
ATOM 1719 N N . LEU A 1 215 ? -14.875 -1.177 2.568 1.00 91.69 215 LEU A N 1
ATOM 1720 C CA . LEU A 1 215 ? -14.192 -1.761 3.718 1.00 91.69 215 LEU A CA 1
ATOM 1721 C C . LEU A 1 215 ? -15.159 -1.888 4.896 1.00 91.69 215 LEU A C 1
ATOM 1723 O O . LEU A 1 215 ? -15.891 -0.946 5.227 1.00 91.69 215 LEU A O 1
ATOM 1727 N N . SER A 1 216 ? -15.091 -3.017 5.588 1.00 90.06 216 SER A N 1
ATOM 1728 C CA . SER A 1 216 ? -15.779 -3.272 6.850 1.00 90.06 216 SER A CA 1
ATOM 1729 C C . SER A 1 216 ? -14.812 -3.765 7.921 1.00 90.06 216 SER A C 1
ATOM 1731 O O . SER A 1 216 ? -13.752 -4.322 7.640 1.00 90.06 216 SER A O 1
ATOM 1733 N N . ALA A 1 217 ? -15.178 -3.527 9.180 1.00 88.62 217 ALA A N 1
ATOM 1734 C CA . ALA A 1 217 ? -14.466 -4.121 10.300 1.00 88.62 217 ALA A CA 1
ATOM 1735 C C . ALA A 1 217 ? -14.630 -5.646 10.265 1.00 88.62 217 ALA A C 1
ATOM 1737 O O . ALA A 1 217 ? -15.714 -6.134 9.950 1.00 88.62 217 ALA A O 1
ATOM 1738 N N . VAL A 1 218 ? -13.566 -6.355 10.633 1.00 89.75 218 VAL A N 1
ATOM 1739 C CA . VAL A 1 218 ? -13.582 -7.803 10.869 1.00 89.75 218 VAL A CA 1
ATOM 1740 C C . VAL A 1 218 ? -14.605 -8.129 11.974 1.00 89.75 218 VAL A C 1
ATOM 1742 O O . VAL A 1 218 ? -14.672 -7.373 12.954 1.00 89.75 218 VAL A O 1
ATOM 1745 N N . PRO A 1 219 ? -15.410 -9.201 11.859 1.00 88.88 219 PRO A N 1
ATOM 1746 C CA . PRO A 1 219 ? -16.334 -9.625 12.911 1.00 88.88 219 PRO A CA 1
ATOM 1747 C C . PRO A 1 219 ? -15.610 -9.836 14.252 1.00 88.88 219 PRO A C 1
ATOM 1749 O O . PRO A 1 219 ? -14.528 -10.416 14.242 1.00 88.88 219 PRO A O 1
ATOM 1752 N N . PRO A 1 220 ? -16.139 -9.359 15.399 1.00 86.06 220 PRO A N 1
ATOM 1753 C CA . PRO A 1 220 ? -15.461 -9.435 16.701 1.00 86.06 220 PRO A CA 1
ATOM 1754 C C . PRO A 1 220 ? -14.932 -10.822 17.086 1.00 86.06 220 PRO A C 1
ATOM 1756 O O . PRO A 1 220 ? -13.889 -10.919 17.717 1.00 86.06 220 PRO A O 1
ATOM 1759 N N . GLU A 1 221 ? -15.641 -11.876 16.696 1.00 88.25 221 GLU A N 1
ATOM 1760 C CA . GLU A 1 221 ? -15.296 -13.282 16.912 1.00 88.25 221 GLU A CA 1
ATOM 1761 C C . GLU A 1 221 ? -14.081 -13.769 16.104 1.00 88.25 221 GLU A C 1
ATOM 1763 O O . GLU A 1 221 ? -13.495 -14.793 16.442 1.00 88.25 221 GLU A O 1
ATOM 1768 N N . GLU A 1 222 ? -13.708 -13.044 15.051 1.00 86.25 222 GLU A N 1
ATOM 1769 C CA . GLU A 1 222 ? -12.585 -13.343 14.157 1.00 86.25 222 GLU A CA 1
ATOM 1770 C C . GLU A 1 222 ? -11.448 -12.316 14.286 1.00 86.25 222 GLU A C 1
ATOM 1772 O O . GLU A 1 222 ? -10.458 -12.386 13.555 1.00 86.25 222 GLU A O 1
ATOM 1777 N N . GLN A 1 223 ? -11.590 -11.331 15.178 1.00 82.69 223 GLN A N 1
ATOM 1778 C CA . GLN A 1 223 ? -10.526 -10.372 15.452 1.00 82.69 223 GLN A CA 1
ATOM 1779 C C . GLN A 1 223 ? -9.426 -11.046 16.266 1.00 82.69 223 GLN A C 1
ATOM 1781 O O . GLN A 1 223 ? -9.700 -11.767 17.222 1.00 82.69 223 GLN A O 1
ATOM 1786 N N . GLU A 1 224 ? -8.176 -10.779 15.895 1.00 75.88 224 GLU A N 1
ATOM 1787 C CA . GLU A 1 224 ? -7.034 -11.151 16.721 1.00 75.88 224 GLU A CA 1
ATOM 1788 C C . GLU A 1 224 ? -7.121 -10.455 18.093 1.00 75.88 224 GLU A C 1
ATOM 1790 O O . GLU A 1 224 ? -7.615 -9.327 18.205 1.00 75.88 224 GLU A O 1
ATOM 1795 N N . ASP A 1 225 ? -6.639 -11.132 19.139 1.00 62.97 225 ASP A N 1
ATOM 1796 C CA . ASP A 1 225 ? -6.713 -10.664 20.528 1.00 62.97 225 ASP A CA 1
ATOM 1797 C C . ASP A 1 225 ? -6.061 -9.280 20.722 1.00 62.97 225 ASP A C 1
ATOM 1799 O O . ASP A 1 225 ? -5.204 -8.867 19.939 1.00 62.97 225 ASP A O 1
ATOM 1803 N N . GLU A 1 226 ? -6.388 -8.575 21.817 1.00 60.44 226 GLU A N 1
ATOM 1804 C CA . GLU A 1 226 ? -5.839 -7.236 22.126 1.00 60.44 226 GLU A CA 1
ATOM 1805 C C . GLU A 1 226 ? -4.294 -7.182 22.197 1.00 60.44 226 GLU A C 1
ATOM 1807 O O . GLU A 1 226 ? -3.702 -6.102 22.115 1.00 60.44 226 GLU A O 1
ATOM 1812 N N . GLU A 1 227 ? -3.632 -8.334 22.348 1.00 59.88 227 GLU A N 1
ATOM 1813 C CA . GLU A 1 227 ? -2.170 -8.468 22.324 1.00 59.88 227 GLU A CA 1
ATOM 1814 C C . GLU A 1 227 ? -1.578 -8.391 20.909 1.00 59.88 227 GLU A C 1
ATOM 1816 O O . GLU A 1 227 ? -0.424 -7.974 20.736 1.00 59.88 227 GLU A O 1
ATOM 1821 N N . SER A 1 228 ? -2.366 -8.730 19.884 1.00 60.66 228 SER A N 1
ATOM 1822 C CA . SER A 1 228 ? -2.004 -8.475 18.499 1.00 60.66 228 SER A CA 1
ATOM 1823 C C . SER A 1 228 ? -1.915 -6.959 18.322 1.00 60.66 228 SER A C 1
ATOM 1825 O O . SER A 1 228 ? -2.863 -6.194 18.471 1.00 60.66 228 SER A O 1
ATOM 1827 N N . ARG A 1 229 ? -0.717 -6.441 18.049 1.00 69.31 229 ARG A N 1
ATOM 1828 C CA . ARG A 1 229 ? -0.554 -5.000 17.767 1.00 69.31 229 ARG A CA 1
ATOM 1829 C C . ARG A 1 229 ? -1.219 -4.604 16.434 1.00 69.31 229 ARG A C 1
ATOM 1831 O O . ARG A 1 229 ? -1.134 -3.428 16.045 1.00 69.31 229 ARG A O 1
ATOM 1838 N N . SER A 1 230 ? -1.788 -5.580 15.717 1.00 70.88 230 SER A N 1
ATOM 1839 C CA . SER A 1 230 ? -2.642 -5.399 14.554 1.00 70.88 230 SER A CA 1
ATOM 1840 C C . SER A 1 230 ? -3.932 -4.708 15.004 1.00 70.88 230 SER A C 1
ATOM 1842 O O . SER A 1 230 ? -4.295 -4.673 16.179 1.00 70.88 230 SER A O 1
ATOM 1844 N N . ARG A 1 231 ? -4.569 -3.980 14.095 1.00 76.12 231 ARG A N 1
ATOM 1845 C CA . ARG A 1 231 ? -5.774 -3.219 14.420 1.00 76.12 231 ARG A CA 1
ATOM 1846 C C . ARG A 1 231 ? -6.860 -3.583 13.447 1.00 76.12 231 ARG A C 1
ATOM 1848 O O . ARG A 1 231 ? -6.697 -3.359 12.252 1.00 76.12 231 ARG A O 1
ATOM 1855 N N . THR A 1 232 ? -8.021 -3.975 13.945 1.00 68.06 232 THR A N 1
ATOM 1856 C CA . THR A 1 232 ? -9.214 -3.957 13.104 1.00 68.06 232 THR A CA 1
ATOM 1857 C C . THR A 1 232 ? -9.452 -2.530 12.625 1.00 68.06 232 THR A C 1
ATOM 1859 O O . THR A 1 232 ? -9.414 -1.569 13.405 1.00 68.06 232 THR A O 1
ATOM 1862 N N . TYR A 1 233 ? -9.633 -2.361 11.321 1.00 66.94 233 TYR A N 1
ATOM 1863 C CA . TYR A 1 233 ? -9.750 -1.050 10.710 1.00 66.94 233 TYR A CA 1
ATOM 1864 C C . TYR A 1 233 ? -11.004 -0.325 11.232 1.00 66.94 233 TYR A C 1
ATOM 1866 O O . TYR A 1 233 ? -12.134 -0.617 10.846 1.00 66.94 233 TYR A O 1
ATOM 1874 N N . VAL A 1 234 ? -10.818 0.671 12.106 1.00 58.47 234 VAL A N 1
ATOM 1875 C CA . VAL A 1 234 ? -11.897 1.562 12.563 1.00 58.47 234 VAL A CA 1
ATOM 1876 C C . VAL A 1 234 ? -11.780 2.894 11.825 1.00 58.47 234 VAL A C 1
ATOM 1878 O O . VAL A 1 234 ? -11.012 3.781 12.209 1.00 58.47 234 VAL A O 1
ATOM 1881 N N . LEU A 1 235 ? -12.560 3.046 10.751 1.00 54.88 235 LEU A N 1
ATOM 1882 C CA . LEU A 1 235 ? -12.611 4.253 9.917 1.00 54.88 235 LEU A CA 1
ATOM 1883 C C . LEU A 1 235 ? -12.822 5.514 10.775 1.00 54.88 235 LEU A C 1
ATOM 1885 O O . LEU A 1 235 ? -13.891 5.739 11.356 1.00 54.88 235 LEU A O 1
ATOM 1889 N N . ARG A 1 236 ? -11.796 6.377 10.850 1.00 47.81 236 ARG A N 1
ATOM 1890 C CA . ARG A 1 236 ? -11.842 7.639 11.606 1.00 47.81 236 ARG A CA 1
ATOM 1891 C C . ARG A 1 236 ? -12.914 8.572 11.042 1.00 47.81 236 ARG A C 1
ATOM 1893 O O . ARG A 1 236 ? -12.726 9.297 10.071 1.00 47.81 236 ARG A O 1
ATOM 1900 N N . LYS A 1 237 ? -14.032 8.640 11.752 1.00 44.66 237 LYS A N 1
ATOM 1901 C CA . LYS A 1 237 ? -15.115 9.601 11.550 1.00 44.66 237 LYS A CA 1
ATOM 1902 C C . LYS A 1 237 ? -14.702 11.010 12.042 1.00 44.66 237 LYS A C 1
ATOM 1904 O O . LYS A 1 237 ? -14.928 11.336 13.206 1.00 44.66 237 LYS A O 1
ATOM 1909 N N . LYS A 1 238 ? -14.133 11.885 11.195 1.00 40.06 238 LYS A N 1
ATOM 1910 C CA . LYS A 1 238 ? -13.847 13.295 11.579 1.00 40.06 238 LYS A CA 1
ATOM 1911 C C . LYS A 1 238 ? -15.161 14.064 11.829 1.00 40.06 238 LYS A C 1
ATOM 1913 O O . LYS A 1 238 ? -16.134 13.877 11.110 1.00 40.06 238 LYS A O 1
ATOM 1918 N N . LYS A 1 239 ? -15.218 14.895 12.877 1.00 45.69 239 LYS A N 1
ATOM 1919 C CA . LYS A 1 239 ? -16.463 15.423 13.483 1.00 45.69 239 LYS A CA 1
ATOM 1920 C C . LYS A 1 239 ? -17.363 16.317 12.603 1.00 45.69 239 LYS A C 1
ATOM 1922 O O . LYS A 1 239 ? -18.475 16.569 13.046 1.00 45.69 239 LYS A O 1
ATOM 1927 N N . SER A 1 240 ? -16.968 16.758 11.405 1.00 45.88 240 SER A N 1
ATOM 1928 C CA . SER A 1 240 ? -17.768 17.743 10.645 1.00 45.88 240 SER A CA 1
ATOM 1929 C C . SER A 1 240 ? -18.195 17.359 9.220 1.00 45.88 240 SER A C 1
ATOM 1931 O O . SER A 1 240 ? -19.142 17.959 8.731 1.00 45.88 240 SER A O 1
ATOM 1933 N N . THR A 1 241 ? -17.605 16.350 8.567 1.00 51.53 241 THR A N 1
ATOM 1934 C CA . THR A 1 241 ? -17.989 15.916 7.201 1.00 51.53 241 THR A CA 1
ATOM 1935 C C . THR A 1 241 ? -17.535 14.465 6.950 1.00 51.53 241 THR A C 1
ATOM 1937 O O . THR A 1 241 ? -16.449 14.209 6.440 1.00 51.53 241 THR A O 1
ATOM 1940 N N . LYS A 1 242 ? -18.308 13.461 7.383 1.00 66.44 242 LYS A N 1
ATOM 1941 C CA . LYS A 1 242 ? -17.847 12.054 7.417 1.00 66.44 242 LYS A CA 1
ATOM 1942 C C . LYS A 1 242 ? -18.059 11.339 6.080 1.00 66.44 242 LYS A C 1
ATOM 1944 O O . LYS A 1 242 ? -19.028 10.604 5.934 1.00 66.44 242 LYS A O 1
ATOM 1949 N N . ARG A 1 243 ? -17.157 11.541 5.119 1.00 74.88 243 ARG A N 1
ATOM 1950 C CA . ARG A 1 243 ? -17.059 10.649 3.953 1.00 74.88 243 ARG A CA 1
ATOM 1951 C C . ARG A 1 243 ? -16.283 9.384 4.356 1.00 74.88 243 ARG A C 1
ATOM 1953 O O . ARG A 1 243 ? -15.287 9.525 5.074 1.00 74.88 243 ARG A O 1
ATOM 1960 N N . PRO A 1 244 ? -16.747 8.177 3.992 1.00 81.94 244 PRO A N 1
ATOM 1961 C CA . PRO A 1 244 ? -16.005 6.956 4.275 1.00 81.94 244 PRO A CA 1
ATOM 1962 C C . PRO A 1 244 ? -14.693 6.943 3.488 1.00 81.94 244 PRO A C 1
ATOM 1964 O O . PRO A 1 244 ? -14.617 7.518 2.400 1.00 81.94 244 PRO A O 1
ATOM 1967 N N . TRP A 1 245 ? -13.671 6.291 4.042 1.00 87.88 245 TRP A N 1
ATOM 1968 C CA . TRP A 1 245 ? -12.558 5.851 3.208 1.00 87.88 245 TRP A CA 1
ATOM 1969 C C . TRP A 1 245 ? -12.988 4.609 2.443 1.00 87.88 245 TRP A C 1
ATOM 1971 O O . TRP A 1 245 ? -13.859 3.873 2.906 1.00 87.88 245 TRP A O 1
ATOM 1981 N N . TYR A 1 246 ? -12.374 4.381 1.300 1.00 90.06 246 TYR A N 1
ATOM 1982 C CA . TYR A 1 246 ? -12.590 3.214 0.458 1.00 90.06 246 TYR A CA 1
ATOM 1983 C C . TYR A 1 246 ? -11.263 2.831 -0.198 1.00 90.06 246 TYR A C 1
ATOM 1985 O O . TYR A 1 246 ? -10.362 3.664 -0.315 1.00 90.06 246 TYR A O 1
ATOM 1993 N N . VAL A 1 247 ? -11.142 1.581 -0.627 1.00 93.12 247 VAL A N 1
ATOM 1994 C CA . VAL A 1 247 ? -10.083 1.126 -1.526 1.00 93.12 247 VAL A CA 1
ATOM 1995 C C . VAL A 1 247 ? -10.417 1.602 -2.928 1.00 93.12 247 VAL A C 1
ATOM 1997 O O . VAL A 1 247 ? -11.460 1.250 -3.477 1.00 93.12 247 VAL A O 1
ATOM 2000 N N . THR A 1 248 ? -9.540 2.417 -3.497 1.00 92.25 248 THR A N 1
ATOM 2001 C CA . THR A 1 248 ? -9.631 2.866 -4.886 1.00 92.25 248 THR A CA 1
ATOM 2002 C C . THR A 1 248 ? -9.281 1.728 -5.838 1.00 92.25 248 THR A C 1
ATOM 2004 O O . THR A 1 248 ? -10.009 1.495 -6.796 1.00 92.25 248 THR A O 1
ATOM 2007 N N . CYS A 1 249 ? -8.147 1.069 -5.592 1.00 94.62 249 CYS A N 1
ATOM 2008 C CA . CYS A 1 249 ? -7.632 -0.080 -6.335 1.00 94.62 249 CYS A CA 1
ATOM 2009 C C . CYS A 1 249 ? -6.372 -0.623 -5.637 1.00 94.62 249 CYS A C 1
ATOM 2011 O O . CYS A 1 249 ? -5.863 -0.030 -4.680 1.00 94.62 249 CYS A O 1
ATOM 2013 N N . PHE A 1 250 ? -5.821 -1.700 -6.183 1.00 96.81 250 PHE A N 1
ATOM 2014 C CA . PHE A 1 250 ? -4.500 -2.226 -5.863 1.00 96.81 250 PHE A CA 1
ATOM 2015 C C . PHE A 1 250 ? -3.544 -1.971 -7.023 1.00 96.81 250 PHE A C 1
ATOM 2017 O O . PHE A 1 250 ? -3.920 -2.080 -8.191 1.00 96.81 250 PHE A O 1
ATOM 2024 N N . LEU A 1 251 ? -2.307 -1.621 -6.697 1.00 97.62 251 LEU A N 1
ATOM 2025 C CA . LEU A 1 251 ? -1.210 -1.478 -7.644 1.00 97.62 251 LEU A CA 1
ATOM 2026 C C . LEU A 1 251 ? -0.376 -2.756 -7.589 1.00 97.62 251 LEU A C 1
ATOM 2028 O O . LEU A 1 251 ? -0.120 -3.260 -6.493 1.00 97.62 251 LEU A O 1
ATOM 2032 N N . MET A 1 252 ? 0.034 -3.264 -8.751 1.00 97.12 252 MET A N 1
ATOM 2033 C CA . MET A 1 252 ? 0.597 -4.610 -8.904 1.00 97.12 252 MET A CA 1
ATOM 2034 C C . MET A 1 252 ? 2.118 -4.575 -9.166 1.00 97.12 252 MET A C 1
ATOM 2036 O O . MET A 1 252 ? 2.530 -4.513 -10.325 1.00 97.12 252 MET A O 1
ATOM 2040 N N . PRO A 1 253 ? 3.008 -4.589 -8.147 1.00 97.25 253 PRO A N 1
ATOM 2041 C CA . PRO A 1 253 ? 4.453 -4.716 -8.379 1.00 97.25 253 PRO A CA 1
ATOM 2042 C C . PRO A 1 253 ? 4.854 -6.008 -9.101 1.00 97.25 253 PRO A C 1
ATOM 2044 O O . PRO A 1 253 ? 5.918 -6.080 -9.710 1.00 97.25 253 PRO A O 1
ATOM 2047 N N . TRP A 1 254 ? 3.996 -7.021 -9.045 1.00 95.75 254 TRP A N 1
ATOM 2048 C CA . TRP A 1 254 ? 4.127 -8.315 -9.700 1.00 95.75 254 TRP A CA 1
ATOM 2049 C C . TRP A 1 254 ? 2.747 -8.753 -10.206 1.00 95.75 254 TRP A C 1
ATOM 2051 O O . TRP A 1 254 ? 1.737 -8.231 -9.736 1.00 95.75 254 TRP A O 1
ATOM 2061 N N . VAL A 1 255 ? 2.694 -9.678 -11.162 1.00 92.44 255 VAL A N 1
ATOM 2062 C CA . VAL A 1 255 ? 1.436 -10.190 -11.724 1.00 92.44 255 VAL A CA 1
ATOM 2063 C C . VAL A 1 255 ? 1.316 -11.680 -11.380 1.00 92.44 255 VAL A C 1
ATOM 2065 O O . VAL A 1 255 ? 2.224 -12.441 -11.719 1.00 92.44 255 VAL A O 1
ATOM 2068 N N . PRO A 1 256 ? 0.239 -12.122 -10.703 1.00 89.12 256 PRO A N 1
ATOM 2069 C CA . PRO A 1 256 ? 0.006 -13.536 -10.434 1.00 89.12 256 PRO A CA 1
ATOM 2070 C C . PRO A 1 256 ? 0.039 -14.379 -11.708 1.00 89.12 256 PRO A C 1
ATOM 2072 O O . PRO A 1 256 ? -0.587 -14.031 -12.705 1.00 89.12 256 PRO A O 1
ATOM 2075 N N . GLY A 1 257 ? 0.772 -15.492 -11.673 1.00 81.62 257 GLY A N 1
ATOM 2076 C CA . GLY A 1 257 ? 0.910 -16.397 -12.817 1.00 81.62 257 GLY A CA 1
ATOM 2077 C C . GLY A 1 257 ? 1.963 -15.991 -13.856 1.00 81.62 257 GLY A C 1
ATOM 2078 O O . GLY A 1 257 ? 2.274 -16.807 -14.721 1.00 81.62 257 GLY A O 1
ATOM 2079 N N . GLU A 1 258 ? 2.573 -14.801 -13.770 1.00 80.00 258 GLU A N 1
ATOM 2080 C CA . GLU A 1 258 ? 3.793 -14.515 -14.534 1.00 80.00 258 GLU A CA 1
ATOM 2081 C C . GLU A 1 258 ? 4.981 -15.242 -13.886 1.00 80.00 258 GLU A C 1
ATOM 2083 O O . GLU A 1 258 ? 5.383 -14.936 -12.763 1.00 80.00 258 GLU A O 1
ATOM 2088 N N . THR A 1 259 ? 5.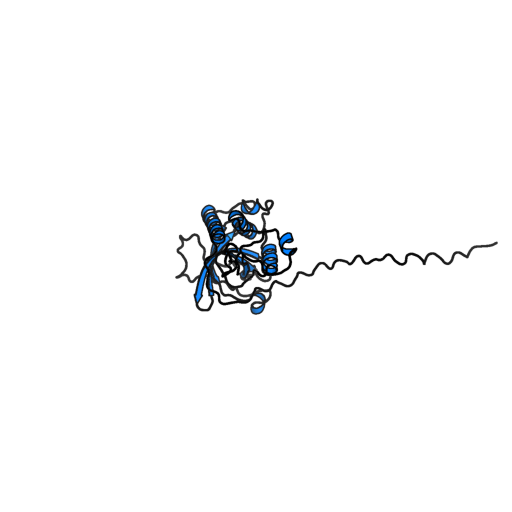567 -16.211 -14.590 1.00 56.12 259 THR A N 1
ATOM 2089 C CA . THR A 1 259 ? 6.848 -16.806 -14.187 1.00 56.12 259 THR A CA 1
ATOM 2090 C C . THR A 1 259 ? 7.964 -15.772 -14.328 1.00 56.12 259 THR A C 1
ATOM 2092 O O . THR A 1 259 ? 8.010 -15.050 -15.328 1.00 56.12 259 THR A O 1
ATOM 2095 N N . SER A 1 260 ? 8.875 -15.706 -13.348 1.00 47.53 260 SER A N 1
ATOM 2096 C CA . SER A 1 260 ? 10.074 -14.860 -13.425 1.00 47.53 260 SER A CA 1
ATOM 2097 C C . SER A 1 260 ? 10.804 -15.053 -14.764 1.00 47.53 260 SER A C 1
ATOM 2099 O O . SER A 1 260 ? 10.866 -16.179 -15.262 1.00 47.53 260 SER A O 1
ATOM 2101 N N . PRO A 1 261 ? 11.397 -13.990 -15.337 1.00 46.75 261 PRO A N 1
ATOM 2102 C CA . PRO A 1 261 ? 12.107 -14.051 -16.618 1.00 46.75 261 PRO A CA 1
ATOM 2103 C C . PRO A 1 261 ? 13.346 -14.966 -16.624 1.00 46.75 261 PRO A C 1
ATOM 2105 O O . PRO A 1 261 ? 13.945 -15.143 -17.679 1.00 46.75 261 PRO A O 1
ATOM 2108 N N . ASP A 1 262 ? 13.703 -15.571 -15.490 1.00 45.84 262 ASP A N 1
ATOM 2109 C CA . ASP A 1 262 ? 14.830 -16.502 -15.359 1.00 45.84 262 ASP A CA 1
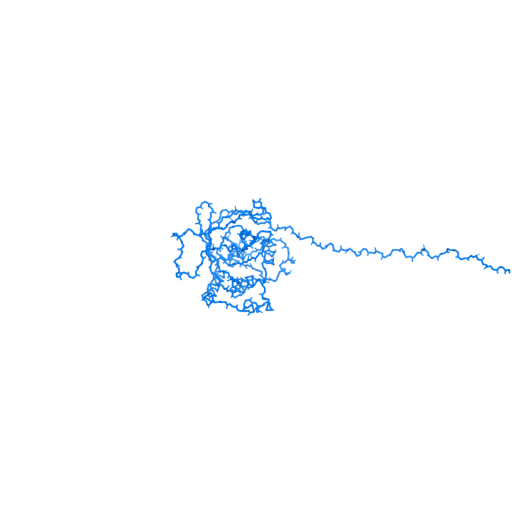ATOM 2110 C C . ASP A 1 262 ? 14.461 -17.959 -15.707 1.00 45.84 262 ASP A C 1
ATOM 2112 O O . ASP A 1 262 ? 15.277 -18.866 -15.553 1.00 45.84 262 ASP A O 1
ATOM 2116 N N . GLY A 1 263 ? 13.238 -18.209 -16.185 1.00 37.34 263 GLY A N 1
ATOM 2117 C CA . GLY A 1 263 ? 12.890 -19.480 -16.812 1.00 37.34 263 GLY A CA 1
ATOM 2118 C C . GLY A 1 263 ? 13.496 -19.565 -18.209 1.00 37.34 263 GLY A C 1
ATOM 2119 O O . GLY A 1 263 ? 12.945 -18.985 -19.145 1.00 37.34 263 GLY A O 1
ATOM 2120 N N . GLU A 1 264 ? 14.612 -20.286 -18.342 1.00 43.19 264 GLU A N 1
ATOM 2121 C CA . GLU A 1 264 ? 15.127 -20.801 -19.615 1.00 43.19 264 GLU A CA 1
ATOM 2122 C C . GLU A 1 264 ? 13.974 -21.396 -20.440 1.00 43.19 264 GLU A C 1
ATOM 2124 O O . GLU A 1 264 ? 13.468 -22.484 -20.171 1.00 43.19 264 GLU A O 1
ATOM 2129 N N . GLY A 1 265 ? 13.528 -20.643 -21.443 1.00 33.62 265 GLY A N 1
ATOM 2130 C CA . GLY A 1 265 ? 12.738 -21.159 -22.545 1.00 33.62 265 GLY A CA 1
ATOM 2131 C C . GLY A 1 265 ? 13.706 -21.626 -23.613 1.00 33.62 265 GLY A C 1
ATOM 2132 O O . GLY A 1 265 ? 14.173 -20.814 -24.413 1.00 33.62 265 GLY A O 1
ATOM 2133 N N . ASP A 1 266 ? 14.028 -22.915 -23.564 1.00 37.66 266 ASP A N 1
ATOM 2134 C CA . ASP A 1 266 ? 14.797 -23.631 -24.571 1.00 37.66 266 ASP A CA 1
ATOM 2135 C C . ASP A 1 266 ? 14.352 -23.279 -25.995 1.00 37.66 266 ASP A C 1
ATOM 2137 O O . ASP A 1 266 ? 13.167 -23.198 -26.328 1.00 37.66 266 ASP A O 1
ATOM 2141 N N . THR A 1 267 ? 15.359 -23.133 -26.849 1.00 35.50 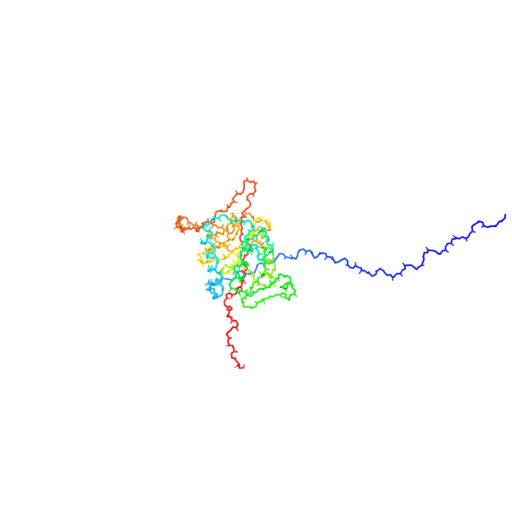267 THR A N 1
ATOM 2142 C CA . THR A 1 267 ? 15.253 -23.232 -28.300 1.00 35.50 267 THR A CA 1
ATOM 2143 C C . THR A 1 267 ? 14.459 -24.465 -28.725 1.00 35.50 267 THR A C 1
ATOM 2145 O O . THR A 1 267 ? 14.890 -25.581 -28.436 1.00 35.50 267 THR A O 1
ATOM 2148 N N . LEU A 1 268 ? 13.412 -24.253 -29.527 1.00 34.81 268 LEU A N 1
ATOM 2149 C CA . LEU A 1 268 ? 13.084 -25.069 -30.701 1.00 34.81 268 LEU A CA 1
ATOM 2150 C C . LEU A 1 268 ? 12.616 -24.158 -31.840 1.00 34.81 268 LEU A C 1
ATOM 2152 O O . LEU A 1 268 ? 11.712 -23.328 -31.600 1.00 34.81 268 LEU A O 1
#

Organism: NCBI:txid1393670